Protein AF-0000000079813728 (afdb_homodimer)

Foldseek 3Di:
DPDPPCPPPPPPPPPPPPPPPPPPPPPPDPPPPPPPPVPDDPQQVVCLVPVAAKKWFQFKWKAFPPPRDIDRQQDHGKIWMWHDHNVFKIWIWIFGPPQDDDDDVVSVLLRLLGIWTFMAGWGTDRQKIWGQTCDISDPVSHRDIFMWGWDDDVFKIWIKGPFDADPRDDPRGTMMMITMIGGPD/DPDPPPPPPPVPPPPPPPPPPPPPPPPPPPPPPPPVPVPDDPQQVVCLVVVAAKKWFQFKWKAFPPPRDIDRQQDHGKIWMWHDHNVFKIWIWIFGPPQDDDDDVVSVLLRLLGIWTFMAGWGTDRQKIWGQTCDISDPVSHRDIFMWGWDDDVFKIWIKGPFDADPRDDPRGTMMMITMIGGPD

Solvent-accessible surface area (backbone atoms only — not comparable to full-atom values): 20653 Å² total; per-residue (Å²): 137,86,82,81,77,79,80,79,81,81,80,79,80,79,78,78,80,79,75,78,77,80,77,76,78,76,72,76,72,74,74,69,75,68,73,73,71,80,67,77,49,70,63,22,55,51,44,60,59,68,61,43,32,33,33,30,46,59,46,42,32,34,33,34,65,88,78,62,50,75,41,57,75,27,46,92,61,32,43,27,42,35,39,32,44,91,89,31,39,36,37,41,32,37,35,27,36,87,65,65,67,64,89,45,53,69,44,26,20,51,47,46,47,33,49,47,38,33,32,28,41,43,49,68,58,53,60,25,40,37,28,43,27,67,29,46,72,48,46,76,49,40,76,34,76,50,58,35,40,55,48,78,58,93,57,34,34,44,33,39,42,61,82,37,68,44,95,61,47,64,89,63,40,55,24,27,42,46,34,34,32,34,62,75,84,138,84,81,80,78,77,81,80,78,78,79,78,80,78,80,78,80,77,76,78,74,80,75,75,77,73,73,76,71,73,74,70,74,69,71,73,70,80,67,78,49,69,61,22,56,50,43,60,60,66,61,42,30,33,32,29,45,58,46,42,32,34,34,33,66,87,78,61,50,74,40,59,74,27,46,90,60,31,44,27,44,34,39,31,45,90,88,29,42,36,36,40,30,38,34,27,36,88,64,65,68,62,88,45,55,68,44,26,20,50,48,45,48,34,50,47,37,32,32,27,41,44,50,69,58,52,59,25,42,38,30,44,26,68,29,46,71,50,46,74,49,40,75,34,77,50,60,34,38,53,48,77,56,92,59,33,35,44,35,38,42,61,80,36,67,45,94,59,49,64,91,64,39,53,25,27,42,46,34,33,32,33,62,74,85

Structure (mmCIF, N/CA/C/O backbone):
data_AF-0000000079813728-model_v1
#
loop_
_entity.id
_entity.type
_entity.pdbx_description
1 polymer 'Uncharacterized protein'
#
loop_
_atom_site.group_PDB
_atom_site.id
_atom_site.type_symbol
_atom_site.label_atom_id
_atom_site.label_alt_id
_atom_site.label_comp_id
_atom_site.label_asym_id
_atom_site.label_entity_id
_atom_site.label_seq_id
_atom_site.pdbx_PDB_ins_code
_atom_site.Cartn_x
_atom_site.Cartn_y
_atom_site.Cartn_z
_atom_site.occupancy
_atom_site.B_iso_or_equiv
_atom_site.auth_seq_id
_atom_site.auth_comp_id
_atom_site.auth_asym_id
_atom_site.auth_atom_id
_atom_site.pdbx_PDB_model_num
ATOM 1 N N . MET A 1 1 ? 2.41 125.625 -16.422 1 27.94 1 MET A N 1
ATOM 2 C CA . MET A 1 1 ? 3.801 125.188 -16.594 1 27.94 1 MET A CA 1
ATOM 3 C C . MET A 1 1 ? 3.99 123.75 -16.25 1 27.94 1 MET A C 1
ATOM 5 O O . MET A 1 1 ? 4.285 123.375 -15.109 1 27.94 1 MET A O 1
ATOM 9 N N . ALA A 1 2 ? 2.975 122.812 -16.766 1 32.28 2 ALA A N 1
ATOM 10 C CA . ALA A 1 2 ? 2.551 121.438 -16.547 1 32.28 2 ALA A CA 1
ATOM 11 C C . ALA A 1 2 ? 3.641 120.438 -16.969 1 32.28 2 ALA A C 1
ATOM 13 O O . ALA A 1 2 ? 4.102 120.5 -18.109 1 32.28 2 ALA A O 1
ATOM 14 N N . LEU A 1 3 ? 4.562 120 -15.992 1 31.5 3 LEU A N 1
ATOM 15 C CA . LEU A 1 3 ? 5.797 119.25 -15.883 1 31.5 3 LEU A CA 1
ATOM 16 C C . LEU A 1 3 ? 5.621 117.812 -16.469 1 31.5 3 LEU A C 1
ATOM 18 O O . LEU A 1 3 ? 4.754 117.062 -16.016 1 31.5 3 LEU A O 1
ATOM 22 N N . GLU A 1 4 ? 5.992 117.562 -17.781 1 29.23 4 GLU A N 1
ATOM 23 C CA . GLU A 1 4 ? 6 116.438 -18.719 1 29.23 4 GLU A CA 1
ATOM 24 C C . GLU A 1 4 ? 6.902 115.312 -18.219 1 29.23 4 GLU A C 1
ATOM 26 O O . GLU A 1 4 ? 8.125 115.5 -18.188 1 29.23 4 GLU A O 1
ATOM 31 N N . LYS A 1 5 ? 6.547 114.75 -17.062 1 32.94 5 LYS A N 1
ATOM 32 C CA . LYS A 1 5 ? 7.363 113.688 -16.422 1 32.94 5 LYS A CA 1
ATOM 33 C C . LYS A 1 5 ? 7.629 112.562 -17.375 1 32.94 5 LYS A C 1
ATOM 35 O O . LYS A 1 5 ? 6.699 112 -18 1 32.94 5 LYS A O 1
ATOM 40 N N . HIS A 1 6 ? 8.82 112.5 -18.078 1 30.34 6 HIS A N 1
ATOM 41 C CA . HIS A 1 6 ? 9.414 111.562 -19.016 1 30.34 6 HIS A CA 1
ATOM 42 C C . HIS A 1 6 ? 9.547 110.188 -18.406 1 30.34 6 HIS A C 1
ATOM 44 O O . HIS A 1 6 ? 10.203 110 -17.375 1 30.34 6 HIS A O 1
ATOM 50 N N . ILE A 1 7 ? 8.539 109.312 -18.375 1 31.44 7 ILE A N 1
ATOM 51 C CA . ILE A 1 7 ? 8.445 107.938 -17.812 1 31.44 7 ILE A CA 1
ATOM 52 C C . ILE A 1 7 ? 9.344 107 -18.609 1 31.44 7 ILE A C 1
ATOM 54 O O . ILE A 1 7 ? 9.07 106.688 -19.766 1 31.44 7 ILE A O 1
ATOM 58 N N . SER A 1 8 ? 10.734 107.25 -18.766 1 26.55 8 SER A N 1
ATOM 59 C CA . SER A 1 8 ? 11.508 106.438 -19.641 1 26.55 8 SER A CA 1
ATOM 60 C C . SER A 1 8 ? 11.539 105 -19.125 1 26.55 8 SER A C 1
ATOM 62 O O . SER A 1 8 ? 11.805 104.75 -17.938 1 26.55 8 SER A O 1
ATOM 64 N N . LEU A 1 9 ? 10.844 104 -19.75 1 28.59 9 LEU A N 1
ATOM 65 C CA . LEU A 1 9 ? 10.57 102.562 -19.641 1 28.59 9 LEU A CA 1
ATOM 66 C C . LEU A 1 9 ? 11.844 101.75 -19.875 1 28.59 9 LEU A C 1
ATOM 68 O O . LEU A 1 9 ? 12.383 101.75 -20.984 1 28.59 9 LEU A O 1
ATOM 72 N N . TYR A 1 10 ? 12.93 101.875 -18.969 1 27.44 10 TYR A N 1
ATOM 73 C CA . TYR A 1 10 ? 14.141 101.062 -19.203 1 27.44 10 TYR A CA 1
ATOM 74 C C . TYR A 1 10 ? 13.828 99.562 -19.156 1 27.44 10 TYR A C 1
ATOM 76 O O . TYR A 1 10 ? 13.258 99.062 -18.188 1 27.44 10 TYR A O 1
ATOM 84 N N . VAL A 1 11 ? 13.633 98.875 -20.344 1 28.94 11 VAL A N 1
ATOM 85 C CA . VAL A 1 11 ? 13.398 97.438 -20.672 1 28.94 11 VAL A CA 1
ATOM 86 C C . VAL A 1 11 ? 14.625 96.625 -20.297 1 28.94 11 VAL A C 1
ATOM 88 O O . VAL A 1 11 ? 15.695 96.812 -20.891 1 28.94 11 VAL A O 1
ATOM 91 N N . LYS A 1 12 ? 14.953 96.375 -18.984 1 28.25 12 LYS A N 1
ATOM 92 C CA . LYS A 1 12 ? 16.078 95.562 -18.609 1 28.25 12 LYS A CA 1
ATOM 93 C C . LYS A 1 12 ? 15.953 94.125 -19.203 1 28.25 12 LYS A C 1
ATOM 95 O O . LYS A 1 12 ? 14.914 93.5 -19.078 1 28.25 12 LYS A O 1
ATOM 100 N N . SER A 1 13 ? 16.625 93.812 -20.359 1 30.41 13 SER A N 1
ATOM 101 C CA . SER A 1 13 ? 16.781 92.5 -21.094 1 30.41 13 SER A CA 1
ATOM 102 C C . SER A 1 13 ? 17.438 91.438 -20.219 1 30.41 13 SER A C 1
ATOM 104 O O . SER A 1 13 ? 18.594 91.625 -19.812 1 30.41 13 SER A O 1
ATOM 106 N N . VAL A 1 14 ? 16.797 90.875 -19.156 1 29.67 14 VAL A N 1
ATOM 107 C CA . VAL A 1 14 ? 17.406 89.875 -18.328 1 29.67 14 VAL A CA 1
ATOM 108 C C . VAL A 1 14 ? 17.75 88.625 -19.203 1 29.67 14 VAL A C 1
ATOM 110 O O . VAL A 1 14 ? 16.875 88.125 -19.891 1 29.67 14 VAL A O 1
ATOM 113 N N . ILE A 1 15 ? 18.953 88.5 -19.844 1 30.81 15 ILE A N 1
ATOM 114 C CA . ILE A 1 15 ? 19.469 87.375 -20.594 1 30.81 15 ILE A CA 1
ATOM 115 C C . ILE A 1 15 ? 19.578 86.188 -19.688 1 30.81 15 ILE A C 1
ATOM 117 O O . ILE A 1 15 ? 20.328 86.188 -18.703 1 30.81 15 ILE A O 1
ATOM 121 N N . ALA A 1 16 ? 18.5 85.438 -19.359 1 29.28 16 ALA A N 1
ATOM 122 C CA . ALA A 1 16 ? 18.547 84.188 -18.578 1 29.28 16 ALA A CA 1
ATOM 123 C C . ALA A 1 16 ? 19.438 83.125 -19.25 1 29.28 16 ALA A C 1
ATOM 125 O O . ALA A 1 16 ? 19.219 82.812 -20.422 1 29.28 16 ALA A O 1
ATOM 126 N N . VAL A 1 17 ? 20.797 83.062 -18.906 1 31.59 17 VAL A N 1
ATOM 127 C CA . VAL A 1 17 ? 21.75 82.062 -19.344 1 31.59 17 VAL A CA 1
ATOM 128 C C . VAL A 1 17 ? 21.234 80.625 -18.969 1 31.59 17 VAL A C 1
ATOM 130 O O . VAL A 1 17 ? 20.938 80.375 -17.812 1 31.59 17 VAL A O 1
ATOM 133 N N . CYS A 1 18 ? 20.594 79.875 -19.906 1 28.62 18 CYS A N 1
ATOM 134 C CA . CYS A 1 18 ? 20.125 78.5 -19.812 1 28.62 18 CYS A CA 1
ATOM 135 C C . CYS A 1 18 ? 21.281 77.562 -19.531 1 28.62 18 CYS A C 1
ATOM 137 O O . CYS A 1 18 ? 22.203 77.438 -20.328 1 28.62 18 CYS A O 1
ATOM 139 N N . ALA A 1 19 ? 21.781 77.5 -18.266 1 33.34 19 ALA A N 1
ATOM 140 C CA . ALA A 1 19 ? 22.797 76.5 -17.953 1 33.34 19 ALA A CA 1
ATOM 141 C C . ALA A 1 19 ? 22.297 75.062 -18.297 1 33.34 19 ALA A C 1
ATOM 143 O O . ALA A 1 19 ? 21.219 74.688 -17.844 1 33.34 19 ALA A O 1
ATOM 144 N N . VAL A 1 20 ? 22.656 74.5 -19.453 1 34.94 20 VAL A N 1
ATOM 145 C CA . VAL A 1 20 ? 22.406 73.125 -19.922 1 34.94 20 VAL A CA 1
ATOM 146 C C . VAL A 1 20 ? 23.047 72.125 -18.969 1 34.94 20 VAL A C 1
ATOM 148 O O . VAL A 1 20 ? 24.266 72.125 -18.766 1 34.94 20 VAL A O 1
ATOM 151 N N . SER A 1 21 ? 22.484 71.875 -17.766 1 33.78 21 SER A N 1
ATOM 152 C CA . SER A 1 21 ? 23.062 70.812 -16.953 1 33.78 21 SER A CA 1
ATOM 153 C C . SER A 1 21 ? 23.031 69.438 -17.703 1 33.78 21 SER A C 1
ATOM 155 O O . SER A 1 21 ? 22.016 69.062 -18.297 1 33.78 21 SER A O 1
ATOM 157 N N . VAL A 1 22 ? 24.172 68.938 -18.266 1 39.94 22 VAL A N 1
ATOM 158 C CA . VAL A 1 22 ? 24.375 67.625 -18.844 1 39.94 22 VAL A CA 1
ATOM 159 C C . VAL A 1 22 ? 24.047 66.562 -17.812 1 39.94 22 VAL A C 1
ATOM 161 O O . VAL A 1 22 ? 24.688 66.438 -16.766 1 39.94 22 VAL A O 1
ATOM 164 N N . LEU A 1 23 ? 22.781 66.062 -17.688 1 36.03 23 LEU A N 1
ATOM 165 C CA . LEU A 1 23 ? 22.438 64.938 -16.859 1 36.03 23 LEU A CA 1
ATOM 166 C C . LEU A 1 23 ? 23.188 63.688 -17.344 1 36.03 23 LEU A C 1
ATOM 168 O O . LEU A 1 23 ? 23.031 63.25 -18.484 1 36.03 23 LEU A O 1
ATOM 172 N N . THR A 1 24 ? 24.406 63.406 -16.859 1 38.97 24 THR A N 1
ATOM 173 C CA . THR A 1 24 ? 25.031 62.125 -17.094 1 38.97 24 THR A CA 1
ATOM 174 C C . THR A 1 24 ? 24.078 61 -16.719 1 38.97 24 THR A C 1
ATOM 176 O O . THR A 1 24 ? 23.5 61 -15.625 1 38.97 24 THR A O 1
ATOM 179 N N . ALA A 1 25 ? 23.422 60.312 -17.672 1 37.28 25 ALA A N 1
ATOM 180 C CA . ALA A 1 25 ? 22.625 59.094 -17.516 1 37.28 25 ALA A CA 1
ATOM 181 C C . ALA A 1 25 ? 23.406 58.031 -16.734 1 37.28 25 ALA A C 1
ATOM 183 O O . ALA A 1 25 ? 24.453 57.562 -17.172 1 37.28 25 ALA A O 1
ATOM 184 N N . ALA A 1 26 ? 23.375 58.062 -15.391 1 42.38 26 ALA A N 1
ATOM 185 C CA . ALA A 1 26 ? 23.891 56.875 -14.672 1 42.38 26 ALA A CA 1
ATOM 186 C C . ALA A 1 26 ? 23.344 55.594 -15.273 1 42.38 26 ALA A C 1
ATOM 188 O O . ALA A 1 26 ? 22.141 55.469 -15.523 1 42.38 26 ALA A O 1
ATOM 189 N N . VAL A 1 27 ? 24.125 54.781 -16.047 1 47.84 27 VAL A N 1
ATOM 190 C CA . VAL A 1 27 ? 23.828 53.406 -16.438 1 47.84 27 VAL A CA 1
ATOM 191 C C . VAL A 1 27 ? 23.297 52.625 -15.227 1 47.84 27 VAL A C 1
ATOM 193 O O . VAL A 1 27 ? 23.906 52.656 -14.156 1 47.84 27 VAL A O 1
ATOM 196 N N . PRO A 1 28 ? 21.938 52.375 -15.188 1 44.66 28 PRO A N 1
ATOM 197 C CA . PRO A 1 28 ? 21.516 51.5 -14.086 1 44.66 28 PRO A CA 1
ATOM 198 C C . PRO A 1 28 ? 22.438 50.312 -13.906 1 44.66 28 PRO A C 1
ATOM 200 O O . PRO A 1 28 ? 22.844 49.688 -14.891 1 44.66 28 PRO A O 1
ATOM 203 N N . ALA A 1 29 ? 23.297 50.312 -12.852 1 46.22 29 ALA A N 1
ATOM 204 C CA . ALA A 1 29 ? 23.938 49.062 -12.438 1 46.22 29 ALA A CA 1
ATOM 205 C C . ALA A 1 29 ? 23.016 47.875 -12.656 1 46.22 29 ALA A C 1
ATOM 207 O O . ALA A 1 29 ? 21.828 47.906 -12.32 1 46.22 29 ALA A O 1
ATOM 208 N N . CYS A 1 30 ? 23.312 47.031 -13.656 1 39.34 30 CYS A N 1
ATOM 209 C CA . CYS A 1 30 ? 22.672 45.719 -13.773 1 39.34 30 CYS A CA 1
ATOM 210 C C . CYS A 1 30 ? 22.453 45.094 -12.406 1 39.34 30 CYS A C 1
ATOM 212 O O . CYS A 1 30 ? 23.406 44.875 -11.656 1 39.34 30 CYS A O 1
ATOM 214 N N . ALA A 1 31 ? 21.281 45.406 -11.727 1 42.44 31 ALA A N 1
ATOM 215 C CA . ALA A 1 31 ? 20.938 44.5 -10.625 1 42.44 31 ALA A CA 1
ATOM 216 C C . ALA A 1 31 ? 21.453 43.094 -10.867 1 42.44 31 ALA A C 1
ATOM 218 O O . ALA A 1 31 ? 21.156 42.469 -11.891 1 42.44 31 ALA A O 1
ATOM 219 N N . GLN A 1 32 ? 22.656 42.812 -10.484 1 40.47 32 GLN A N 1
ATOM 220 C CA . GLN A 1 32 ? 23 41.406 -10.375 1 40.47 32 GLN A CA 1
ATOM 221 C C . GLN A 1 32 ? 21.828 40.594 -9.867 1 40.47 32 GLN A C 1
ATOM 223 O O . GLN A 1 32 ? 21.25 40.906 -8.82 1 40.47 32 GLN A O 1
ATOM 228 N N . ASP A 1 33 ? 21.031 39.969 -10.656 1 40.88 33 ASP A N 1
ATOM 229 C CA . ASP A 1 33 ? 20.156 38.906 -10.203 1 40.88 33 ASP A CA 1
ATOM 230 C C . ASP A 1 33 ? 20.828 38.062 -9.109 1 40.88 33 ASP A C 1
ATOM 232 O O . ASP A 1 33 ? 21.812 37.375 -9.367 1 40.88 33 ASP A O 1
ATOM 236 N N . THR A 1 34 ? 21.047 38.656 -7.934 1 37.34 34 THR A N 1
ATOM 237 C CA . THR A 1 34 ? 21.375 37.688 -6.898 1 37.34 34 THR A CA 1
ATOM 238 C C . THR A 1 34 ? 20.562 36.406 -7.09 1 37.34 34 THR A C 1
ATOM 240 O O . THR A 1 34 ? 19.344 36.438 -6.992 1 37.34 34 THR A O 1
ATOM 243 N N . LYS A 1 35 ? 21 35.594 -7.902 1 41.88 35 LYS A N 1
ATOM 244 C CA . LYS A 1 35 ? 20.516 34.219 -7.762 1 41.88 35 LYS A CA 1
ATOM 245 C C . LYS A 1 35 ? 20.219 33.906 -6.301 1 41.88 35 LYS A C 1
ATOM 247 O O . LYS A 1 35 ? 21.141 33.781 -5.492 1 41.88 35 LYS A O 1
ATOM 252 N N . GLU A 1 36 ? 19.25 34.531 -5.602 1 40.94 36 GLU A N 1
ATOM 253 C CA . GLU A 1 36 ? 18.766 33.938 -4.348 1 40.94 36 GLU A CA 1
ATOM 254 C C . GLU A 1 36 ? 18.906 32.406 -4.359 1 40.94 36 GLU A C 1
ATOM 256 O O . GLU A 1 36 ? 18.188 31.734 -5.109 1 40.94 36 GLU A O 1
ATOM 261 N N . THR A 1 37 ? 19.953 31.797 -4.348 1 47.91 37 THR A N 1
ATOM 262 C CA . THR A 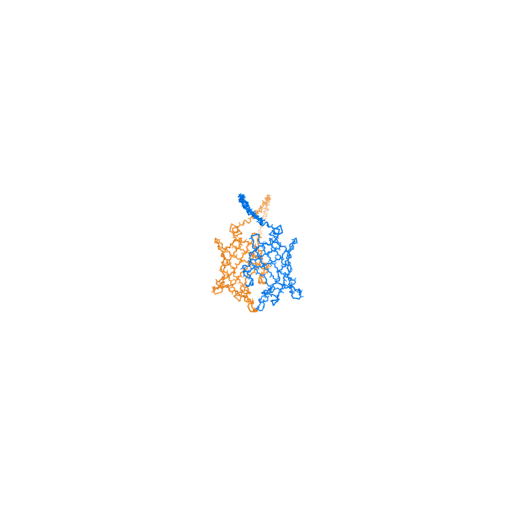1 37 ? 20.109 30.391 -4.031 1 47.91 37 THR A CA 1
ATOM 263 C C . THR A 1 37 ? 19.172 29.969 -2.9 1 47.91 37 THR A C 1
ATOM 265 O O . THR A 1 37 ? 19.328 30.422 -1.763 1 47.91 37 THR A O 1
ATOM 268 N N . THR A 1 38 ? 17.875 29.969 -3.049 1 54.81 38 THR A N 1
ATOM 269 C CA . THR A 1 38 ? 16.922 29.516 -2.041 1 54.81 38 THR A CA 1
ATOM 270 C C . THR A 1 38 ? 17.484 28.344 -1.249 1 54.81 38 THR A C 1
ATOM 272 O O . THR A 1 38 ? 17.594 27.219 -1.769 1 54.81 38 THR A O 1
ATOM 275 N N . SER A 1 39 ? 18.453 28.516 -0.52 1 65.06 39 SER A N 1
ATOM 276 C CA . SER A 1 39 ? 19.109 27.594 0.411 1 65.06 39 SER A CA 1
ATOM 277 C C . SER A 1 39 ? 18.078 26.781 1.186 1 65.06 39 SER A C 1
ATOM 279 O O . SER A 1 39 ? 17.094 27.328 1.69 1 65.06 39 SER A O 1
ATOM 281 N N . ILE A 1 40 ? 17.969 25.469 0.888 1 75.31 40 ILE A N 1
ATOM 282 C CA . ILE A 1 40 ? 17.172 24.562 1.697 1 75.31 40 ILE A CA 1
ATOM 283 C C . ILE A 1 40 ? 17.484 24.766 3.176 1 75.31 40 ILE A C 1
ATOM 285 O O . ILE A 1 40 ? 18.656 24.875 3.561 1 75.31 40 ILE A O 1
ATOM 289 N N . SER A 1 41 ? 16.5 25.156 3.994 1 84.56 41 SER A N 1
ATOM 290 C CA . SER A 1 41 ? 16.656 25.328 5.434 1 84.56 41 SER A CA 1
ATOM 291 C C . SER A 1 41 ? 17.266 24.078 6.074 1 84.56 41 SER A C 1
ATOM 293 O O . SER A 1 41 ? 17.141 22.984 5.551 1 84.56 41 SER A O 1
ATOM 295 N N . ALA A 1 42 ? 18.062 24.25 7.098 1 87.38 42 ALA A N 1
ATOM 296 C CA . ALA A 1 42 ? 18.625 23.141 7.863 1 87.38 42 ALA A CA 1
ATOM 297 C C . ALA A 1 42 ? 17.547 22.172 8.305 1 87.38 42 ALA A C 1
ATOM 299 O O . ALA A 1 42 ? 17.766 20.953 8.312 1 87.38 42 ALA A O 1
ATOM 300 N N . GLU A 1 43 ? 16.391 22.719 8.641 1 87.75 43 GLU A N 1
ATOM 301 C CA . GLU A 1 43 ? 15.258 21.891 9.047 1 87.75 43 GLU A CA 1
ATOM 302 C C . GLU A 1 43 ? 14.82 20.969 7.918 1 87.75 43 GLU A C 1
ATOM 304 O O . GLU A 1 43 ? 14.602 19.766 8.141 1 87.75 43 GLU A O 1
ATOM 309 N N . THR A 1 44 ? 14.742 21.531 6.809 1 89.62 44 THR A N 1
ATOM 310 C CA . THR A 1 44 ? 14.328 20.75 5.641 1 89.62 44 THR A CA 1
ATOM 311 C C . THR A 1 44 ? 15.352 19.672 5.309 1 89.62 44 THR A C 1
ATOM 313 O O . THR A 1 44 ? 14.992 18.531 5.043 1 89.62 44 THR A O 1
ATOM 316 N N . ALA A 1 45 ? 16.578 20.062 5.305 1 90.75 45 ALA A N 1
ATOM 317 C CA . ALA A 1 45 ? 17.656 19.109 5.004 1 90.75 45 ALA A CA 1
ATOM 318 C C . ALA A 1 45 ? 17.672 17.969 6.008 1 90.75 45 ALA A C 1
ATOM 320 O O . ALA A 1 45 ? 17.859 16.797 5.629 1 90.75 45 ALA A O 1
ATOM 321 N N . ASN A 1 46 ? 17.484 18.281 7.242 1 92.62 46 ASN A N 1
ATOM 322 C CA . ASN A 1 46 ? 17.469 17.266 8.281 1 92.62 46 ASN A CA 1
ATOM 323 C C . ASN A 1 46 ? 16.297 16.297 8.109 1 92.62 46 ASN A C 1
ATOM 325 O O . ASN A 1 46 ? 16.453 15.086 8.242 1 92.62 46 ASN A O 1
ATOM 329 N N . LEU A 1 47 ? 15.109 16.828 7.801 1 96.12 47 LEU A N 1
ATOM 330 C CA . LEU A 1 47 ? 13.945 15.977 7.625 1 96.12 47 LEU A CA 1
ATOM 331 C C . LEU A 1 47 ? 14.102 15.086 6.398 1 96.12 47 LEU A C 1
ATOM 333 O O . LEU A 1 47 ? 13.727 13.906 6.426 1 96.12 47 LEU A O 1
ATOM 337 N N . LYS A 1 48 ? 14.648 15.625 5.336 1 95.81 48 LYS A N 1
ATOM 338 C CA . LYS A 1 48 ? 14.859 14.844 4.121 1 95.81 48 LYS A CA 1
ATOM 339 C C . LYS A 1 48 ? 15.711 13.609 4.406 1 95.81 48 LYS A C 1
ATOM 341 O O . LYS A 1 48 ? 15.461 12.539 3.844 1 95.81 48 LYS A O 1
ATOM 346 N N . LYS A 1 49 ? 16.641 13.789 5.238 1 96 49 LYS A N 1
ATOM 347 C CA . LYS A 1 49 ? 17.516 12.688 5.602 1 96 49 LYS A CA 1
ATOM 348 C C . LYS A 1 49 ? 16.844 11.75 6.598 1 96 49 LYS A C 1
ATOM 350 O O . LYS A 1 49 ? 16.875 10.523 6.426 1 96 49 LYS A O 1
ATOM 355 N N . ASN A 1 50 ? 16.219 12.273 7.605 1 97.31 50 ASN A N 1
ATOM 356 C CA . ASN A 1 50 ? 15.781 11.5 8.766 1 97.31 50 ASN A CA 1
ATOM 357 C C . ASN A 1 50 ? 14.477 10.773 8.477 1 97.31 50 ASN A C 1
ATOM 359 O O . ASN A 1 50 ? 14.133 9.812 9.172 1 97.31 50 ASN A O 1
ATOM 363 N N . ILE A 1 51 ? 13.703 11.227 7.477 1 98.31 51 ILE A N 1
ATOM 364 C CA . ILE A 1 51 ? 12.406 10.617 7.203 1 98.31 51 ILE A CA 1
ATOM 365 C C . ILE A 1 51 ? 12.609 9.289 6.465 1 98.31 51 ILE A C 1
ATOM 367 O O . ILE A 1 51 ? 11.727 8.422 6.488 1 98.31 51 ILE A O 1
ATOM 371 N N . VAL A 1 52 ? 13.789 9.109 5.789 1 98.38 52 VAL A N 1
ATOM 372 C CA . VAL A 1 52 ? 14.07 7.934 4.969 1 98.38 52 VAL A CA 1
ATOM 373 C C . VAL A 1 52 ? 14.141 6.691 5.852 1 98.38 52 VAL A C 1
ATOM 375 O O . VAL A 1 52 ? 14.75 6.715 6.922 1 98.38 52 VAL A O 1
ATOM 378 N N . GLY A 1 53 ? 13.492 5.633 5.453 1 98.19 53 GLY A N 1
ATOM 379 C CA . GLY A 1 53 ? 13.469 4.383 6.199 1 98.19 53 GLY A CA 1
ATOM 380 C C . GLY A 1 53 ? 12.094 3.742 6.254 1 98.19 53 GLY A C 1
ATOM 381 O O . GLY A 1 53 ? 11.242 4.02 5.41 1 98.19 53 GLY A O 1
ATOM 382 N N . VAL A 1 54 ? 11.969 2.783 7.086 1 98.81 54 VAL A N 1
ATOM 383 C CA . VAL A 1 54 ? 10.719 2.062 7.285 1 98.81 54 VAL A CA 1
ATOM 384 C C . VAL A 1 54 ? 10.156 2.375 8.672 1 98.81 54 VAL A C 1
ATOM 386 O O . VAL A 1 54 ? 10.898 2.363 9.664 1 98.81 54 VAL A O 1
ATOM 389 N N . TRP A 1 55 ? 8.945 2.713 8.727 1 98.88 55 TRP A N 1
ATOM 390 C CA . TRP A 1 55 ? 8.258 3.1 9.961 1 98.88 55 TRP A CA 1
ATOM 391 C C . TRP A 1 55 ? 7.082 2.168 10.242 1 98.88 55 TRP A C 1
ATOM 393 O O . TRP A 1 55 ? 6.453 1.65 9.312 1 98.88 55 TRP A O 1
ATOM 403 N N . GLY A 1 56 ? 6.832 1.94 11.531 1 98.81 56 GLY A N 1
ATOM 404 C CA . GLY A 1 56 ? 5.68 1.175 11.977 1 98.81 56 GLY A CA 1
ATOM 405 C C . GLY A 1 56 ? 4.641 2.023 12.688 1 98.81 56 GLY A C 1
ATOM 406 O O . GLY A 1 56 ? 4.984 2.928 13.445 1 98.81 56 GLY A O 1
ATOM 407 N N . LEU A 1 57 ? 3.416 1.729 12.438 1 98.81 57 LEU A N 1
ATOM 408 C CA . LEU A 1 57 ? 2.322 2.477 13.047 1 98.81 57 LEU A CA 1
ATOM 409 C C . LEU A 1 57 ? 2.197 2.146 14.531 1 98.81 57 LEU A C 1
ATOM 411 O O . LEU A 1 57 ? 2.18 0.974 14.906 1 98.81 57 LEU A O 1
ATOM 415 N N . VAL A 1 58 ? 2.104 3.154 15.32 1 98.06 58 VAL A N 1
ATOM 416 C CA . VAL A 1 58 ? 1.899 2.98 16.75 1 98.06 58 VAL A CA 1
ATOM 417 C C . VAL A 1 58 ? 0.457 3.328 17.125 1 98.06 58 VAL A C 1
ATOM 419 O O . VAL A 1 58 ? -0.207 2.578 17.844 1 98.06 58 VAL A O 1
ATOM 422 N N . SER A 1 59 ? -0.012 4.469 16.609 1 97.31 59 SER A N 1
ATOM 423 C CA . SER A 1 59 ? -1.378 4.906 16.891 1 97.31 59 SER A CA 1
ATOM 424 C C . SER A 1 59 ? -1.888 5.836 15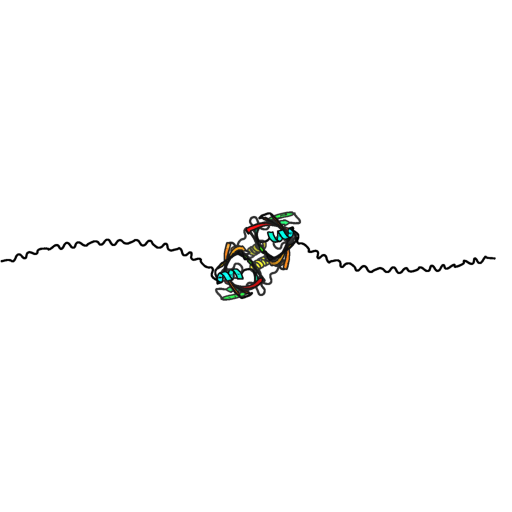.789 1 97.31 59 SER A C 1
ATOM 426 O O . SER A 1 59 ? -1.097 6.449 15.07 1 97.31 59 SER A O 1
ATOM 428 N N . TYR A 1 60 ? -3.139 5.883 15.688 1 97 60 TYR A N 1
ATOM 429 C CA . TYR A 1 60 ? -3.877 6.727 14.758 1 97 60 TYR A CA 1
ATOM 430 C C . TYR A 1 60 ? -5.121 7.312 15.414 1 97 60 TYR A C 1
ATOM 432 O O . TYR A 1 60 ? -6.121 6.613 15.586 1 97 60 TYR A O 1
ATOM 440 N N . LYS A 1 61 ? -5.047 8.547 15.672 1 94.81 61 LYS A N 1
ATOM 441 C CA . LYS A 1 61 ? -6.184 9.242 16.266 1 94.81 61 LYS A CA 1
ATOM 442 C C . LYS A 1 61 ? -6.738 10.305 15.328 1 94.81 61 LYS A C 1
ATOM 444 O O . LYS A 1 61 ? -6.012 10.828 14.484 1 94.81 61 LYS A O 1
ATOM 449 N N . VAL A 1 62 ? -7.957 10.523 15.469 1 93.62 62 VAL A N 1
ATOM 450 C CA . VAL A 1 62 ? -8.625 11.555 14.68 1 93.62 62 VAL A CA 1
ATOM 451 C C . VAL A 1 62 ? -9.328 12.539 15.609 1 93.62 62 VAL A C 1
ATOM 453 O O . VAL A 1 62 ? -9.969 12.133 16.578 1 93.62 62 VAL A O 1
ATOM 456 N N . GLU A 1 63 ? -9.148 13.805 15.32 1 93.88 63 GLU A N 1
ATOM 457 C CA . GLU A 1 63 ? -9.812 14.875 16.047 1 93.88 63 GLU A CA 1
ATOM 458 C C . GLU A 1 63 ? -10.906 15.539 15.211 1 93.88 63 GLU A C 1
ATOM 460 O O . GLU A 1 63 ? -10.656 15.93 14.07 1 93.88 63 GLU A O 1
ATOM 465 N N . ASP A 1 64 ? -12.039 15.594 15.836 1 91.81 64 ASP A N 1
ATOM 466 C CA . ASP A 1 64 ? -13.141 16.297 15.18 1 91.81 64 ASP A CA 1
ATOM 467 C C . ASP A 1 64 ? -13 17.812 15.359 1 91.81 64 ASP A C 1
ATOM 469 O O . ASP A 1 64 ? -12.828 18.297 16.469 1 91.81 64 ASP A O 1
ATOM 473 N N . LYS A 1 65 ? -13.164 18.5 14.258 1 92.12 65 LYS A N 1
ATOM 474 C CA . LYS A 1 65 ? -12.922 19.938 14.328 1 92.12 65 LYS A CA 1
ATOM 475 C C . LYS A 1 65 ? -14 20.641 15.148 1 92.12 65 LYS A C 1
ATOM 477 O O . LYS A 1 65 ? -13.703 21.531 15.93 1 92.12 65 LYS A O 1
ATOM 482 N N . GLU A 1 66 ? -15.156 20.25 14.93 1 91.31 66 GLU A N 1
ATOM 483 C CA . GLU A 1 66 ? -16.281 20.938 15.562 1 91.31 66 GLU A CA 1
ATOM 484 C C . GLU A 1 66 ? -16.344 20.609 17.047 1 91.31 66 GLU A C 1
ATOM 486 O O . GLU A 1 66 ? -16.5 21.516 17.875 1 91.31 66 GLU A O 1
ATOM 491 N N . THR A 1 67 ? -16.188 19.406 17.453 1 91.31 67 THR A N 1
ATOM 492 C CA . THR A 1 67 ? -16.438 19 18.828 1 91.31 67 THR A CA 1
ATOM 493 C C . THR A 1 67 ? -15.133 18.906 19.609 1 91.31 67 THR A C 1
ATOM 495 O O . THR A 1 67 ? -15.141 18.906 20.844 1 91.31 67 THR A O 1
ATOM 498 N N . GLY A 1 68 ? -14.078 18.719 18.906 1 91.31 68 GLY A N 1
ATOM 499 C CA . GLY A 1 68 ? -12.805 18.5 19.562 1 91.31 68 GLY A CA 1
ATOM 500 C C . GLY A 1 68 ? -12.633 17.078 20.062 1 91.31 68 GLY A C 1
ATOM 501 O O . GLY A 1 68 ? -11.602 16.734 20.656 1 91.31 68 GLY A O 1
ATOM 502 N N . LYS A 1 69 ? -13.602 16.297 19.781 1 91.75 69 LYS A N 1
ATOM 503 C CA . LYS A 1 69 ? -13.539 14.914 20.234 1 91.75 69 LYS A CA 1
ATOM 504 C C . LYS A 1 69 ? -12.461 14.133 19.484 1 91.75 69 LYS A C 1
ATOM 506 O O . LYS A 1 69 ? -12.312 14.289 18.266 1 91.75 69 LYS A O 1
ATOM 511 N N . MET A 1 70 ? -11.742 13.312 20.344 1 91.94 70 MET A N 1
ATOM 512 C CA . MET A 1 70 ? -10.711 12.438 19.797 1 91.94 70 MET A CA 1
ATOM 513 C C . MET A 1 70 ? -11.188 10.984 19.781 1 91.94 70 MET A C 1
ATOM 515 O O . MET A 1 70 ? -11.758 10.5 20.75 1 91.94 70 MET A O 1
ATOM 519 N N . ILE A 1 71 ? -10.953 10.406 18.594 1 89.12 71 ILE A N 1
ATOM 520 C CA . ILE A 1 71 ? -11.289 8.992 18.531 1 89.12 71 ILE A CA 1
ATOM 521 C C . ILE A 1 71 ? -10.094 8.195 18.016 1 89.12 71 ILE A C 1
ATOM 523 O O . ILE A 1 71 ? -9.281 8.711 17.234 1 89.12 71 ILE A O 1
ATOM 527 N N . ASP A 1 72 ? -10 6.93 18.516 1 92.25 72 ASP A N 1
ATOM 528 C CA . ASP A 1 72 ? -9.016 5.988 17.984 1 92.25 72 ASP A CA 1
ATOM 529 C C . ASP A 1 72 ? -9.516 5.359 16.688 1 92.25 72 ASP A C 1
ATOM 531 O O . ASP A 1 72 ? -10.047 4.246 16.688 1 92.25 72 ASP A O 1
ATOM 535 N N . ALA A 1 73 ? -9.297 6.035 15.641 1 87.81 73 ALA A N 1
ATOM 536 C CA . ALA A 1 73 ? -9.953 5.719 14.367 1 87.81 73 ALA A CA 1
ATOM 537 C C . ALA A 1 73 ? -9.562 4.324 13.891 1 87.81 73 ALA A C 1
ATOM 539 O O . ALA A 1 73 ? -10.328 3.676 13.164 1 87.81 73 ALA A O 1
ATOM 540 N N . MET A 1 74 ? -8.359 3.824 14.281 1 93.38 74 MET A N 1
ATOM 541 C CA . MET A 1 74 ? -7.914 2.516 13.812 1 93.38 74 MET A CA 1
ATOM 542 C C . MET A 1 74 ? -7.891 1.507 14.953 1 93.38 74 MET A C 1
ATOM 544 O O . MET A 1 74 ? -7.355 0.405 14.805 1 93.38 74 MET A O 1
ATOM 548 N N . GLY A 1 75 ? -8.406 1.894 16.094 1 94.19 75 GLY A N 1
ATOM 549 C CA . GLY A 1 75 ? -8.516 0.997 17.234 1 94.19 75 GLY A CA 1
ATOM 550 C C . GLY A 1 75 ? -7.266 0.976 18.094 1 94.19 75 GLY A C 1
ATOM 551 O O . GLY A 1 75 ? -6.34 1.757 17.875 1 94.19 75 GLY A O 1
ATOM 552 N N . SER A 1 76 ? -7.156 0.042 19.047 1 94.31 76 SER A N 1
ATOM 553 C CA . SER A 1 76 ? -6.164 0.061 20.109 1 94.31 76 SER A CA 1
ATOM 554 C C . SER A 1 76 ? -4.859 -0.59 19.672 1 94.31 76 SER A C 1
ATOM 556 O O . SER A 1 76 ? -3.812 -0.375 20.281 1 94.31 76 SER A O 1
ATOM 558 N N . SER A 1 77 ? -4.938 -1.415 18.688 1 96.19 77 SER A N 1
ATOM 559 C CA . SER A 1 77 ? -3.736 -2.121 18.25 1 96.19 77 SER A CA 1
ATOM 560 C C . SER A 1 77 ? -3.611 -2.123 16.734 1 96.19 77 SER A C 1
ATOM 562 O O . SER A 1 77 ? -3.553 -3.186 16.109 1 96.19 77 SER A O 1
ATOM 564 N N . PRO A 1 78 ? -3.551 -0.912 16.188 1 97.56 78 PRO A N 1
ATOM 565 C CA . PRO A 1 78 ? -3.404 -0.848 14.727 1 97.56 78 PRO A CA 1
ATOM 566 C C . PRO A 1 78 ? -2.045 -1.351 14.25 1 97.56 78 PRO A C 1
ATOM 568 O O . PRO A 1 78 ? -1.136 -1.55 15.062 1 97.56 78 PRO A O 1
ATOM 571 N N . ARG A 1 79 ? -1.957 -1.686 13.023 1 97.88 79 ARG A N 1
ATOM 572 C CA . ARG A 1 79 ? -0.725 -2.125 12.375 1 97.88 79 ARG A CA 1
ATOM 573 C C . ARG A 1 79 ? -0.476 -1.35 11.086 1 97.88 79 ARG A C 1
ATOM 575 O O . ARG A 1 79 ? -1.415 -1.042 10.352 1 97.88 79 ARG A O 1
ATOM 582 N N . GLY A 1 80 ? 0.794 -1.057 10.836 1 98.62 80 GLY A N 1
ATOM 583 C CA . GLY A 1 80 ? 1.083 -0.371 9.586 1 98.62 80 GLY A CA 1
ATOM 584 C C . GLY A 1 80 ? 2.566 -0.282 9.281 1 98.62 80 GLY A C 1
ATOM 585 O O . GLY A 1 80 ? 3.396 -0.339 10.195 1 98.62 80 GLY A O 1
ATOM 586 N N . ARG A 1 81 ? 2.848 -0.2 8.062 1 98.94 81 ARG A N 1
ATOM 587 C CA . ARG A 1 81 ? 4.195 0.057 7.566 1 98.94 81 ARG A CA 1
ATOM 588 C C . ARG A 1 81 ? 4.199 1.213 6.57 1 98.94 81 ARG A C 1
ATOM 590 O O . ARG A 1 81 ? 3.275 1.347 5.762 1 98.94 81 ARG A O 1
ATOM 597 N N . VAL A 1 82 ? 5.223 1.994 6.688 1 98.94 82 VAL A N 1
ATOM 598 C CA . VAL A 1 82 ? 5.5 3.082 5.754 1 98.94 82 VAL A CA 1
ATOM 599 C C . VAL A 1 82 ? 6.949 3 5.277 1 98.94 82 VAL A C 1
ATOM 601 O O . VAL A 1 82 ? 7.863 2.809 6.086 1 98.94 82 VAL A O 1
ATOM 604 N N . ILE A 1 83 ? 7.184 3.127 4.012 1 98.94 83 ILE A N 1
ATOM 605 C CA . ILE A 1 83 ? 8.531 3.154 3.449 1 98.94 83 ILE A CA 1
ATOM 606 C C . ILE A 1 83 ? 8.781 4.504 2.783 1 98.94 83 ILE A C 1
ATOM 608 O O . ILE A 1 83 ? 8.047 4.91 1.884 1 98.94 83 ILE A O 1
ATOM 612 N N . PHE A 1 84 ? 9.734 5.242 3.223 1 98.88 84 PHE A N 1
ATOM 613 C CA . PHE A 1 84 ? 10.305 6.383 2.518 1 98.88 84 PHE A CA 1
ATOM 614 C C . PHE A 1 84 ? 11.633 6.016 1.871 1 98.88 84 PHE A C 1
ATOM 616 O O . PHE A 1 84 ? 12.586 5.664 2.564 1 98.88 84 PHE A O 1
ATOM 623 N N . THR A 1 85 ? 11.688 6.121 0.592 1 98.62 85 THR A N 1
ATOM 624 C CA . THR A 1 85 ? 12.945 5.812 -0.085 1 98.62 85 THR A CA 1
ATOM 625 C C . THR A 1 85 ? 13.781 7.074 -0.279 1 98.62 85 THR A C 1
ATOM 627 O O . THR A 1 85 ? 13.234 8.18 -0.372 1 98.62 85 THR A O 1
ATOM 630 N N . PRO A 1 86 ? 15.102 6.926 -0.343 1 97.5 86 PRO A N 1
ATOM 631 C CA . PRO A 1 86 ? 15.953 8.094 -0.532 1 97.5 86 PRO A CA 1
ATOM 632 C C . PRO A 1 86 ? 15.695 8.805 -1.858 1 97.5 86 PRO A C 1
ATOM 634 O O . PRO A 1 86 ? 15.93 10.016 -1.973 1 97.5 86 PRO A O 1
ATOM 637 N N . ASP A 1 87 ? 15.148 8.094 -2.846 1 96.88 87 ASP A N 1
ATOM 638 C CA . ASP A 1 87 ? 14.961 8.68 -4.168 1 96.88 87 ASP A CA 1
ATOM 639 C C . ASP A 1 87 ? 13.57 9.289 -4.309 1 96.88 87 ASP A C 1
ATOM 641 O O . ASP A 1 87 ? 13.148 9.656 -5.41 1 96.88 87 ASP A O 1
ATOM 645 N N . GLY A 1 88 ? 12.766 9.32 -3.256 1 98.25 88 GLY A N 1
ATOM 646 C CA . GLY A 1 88 ? 11.609 10.203 -3.268 1 98.25 88 GLY A CA 1
ATOM 647 C C . GLY A 1 88 ? 10.297 9.469 -3.428 1 98.25 88 GLY A C 1
ATOM 648 O O . GLY A 1 88 ? 9.305 10.047 -3.877 1 98.25 88 GLY A O 1
ATOM 649 N N . TRP A 1 89 ? 10.289 8.156 -3.201 1 98.81 89 TRP A N 1
ATOM 650 C CA . TRP A 1 89 ? 9.047 7.402 -3.197 1 98.81 89 TRP A CA 1
ATOM 651 C C . TRP A 1 89 ? 8.578 7.117 -1.771 1 98.81 89 TRP A C 1
ATOM 653 O O . TRP A 1 89 ? 9.398 6.977 -0.862 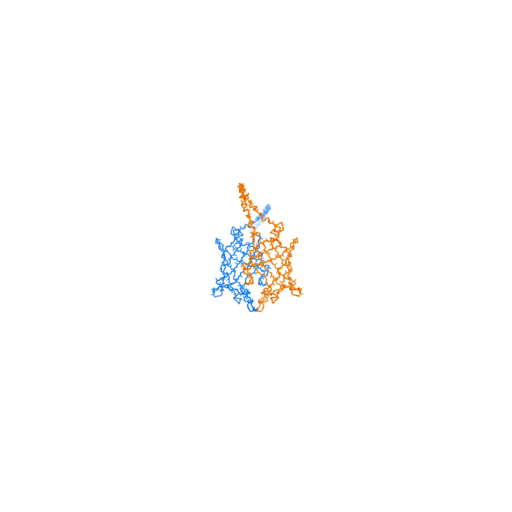1 98.81 89 TRP A O 1
ATOM 663 N N . VAL A 1 90 ? 7.285 7.039 -1.587 1 98.94 90 VAL A N 1
ATOM 664 C CA . VAL A 1 90 ? 6.715 6.668 -0.298 1 98.94 90 VAL A CA 1
ATOM 665 C C . VAL A 1 90 ? 5.582 5.664 -0.507 1 98.94 90 VAL A C 1
ATOM 667 O O . VAL A 1 90 ? 4.812 5.777 -1.464 1 98.94 90 VAL A O 1
ATOM 670 N N . ALA A 1 91 ? 5.527 4.668 0.319 1 98.94 91 ALA A N 1
ATOM 671 C CA . ALA A 1 91 ? 4.457 3.672 0.338 1 98.94 91 ALA A CA 1
ATOM 672 C C . ALA A 1 91 ? 3.863 3.531 1.736 1 98.94 91 ALA A C 1
ATOM 674 O O . ALA A 1 91 ? 4.598 3.449 2.725 1 98.94 91 ALA A O 1
ATOM 675 N N . PHE A 1 92 ? 2.52 3.568 1.8 1 98.94 92 PHE A N 1
ATOM 676 C CA . PHE A 1 92 ? 1.769 3.373 3.035 1 98.94 92 PHE A CA 1
ATOM 677 C C . PHE A 1 92 ? 0.887 2.133 2.941 1 98.94 92 PHE A C 1
ATOM 679 O O . PHE A 1 92 ? 0.26 1.885 1.909 1 98.94 92 PHE A O 1
ATOM 686 N N . ASN A 1 93 ? 0.871 1.347 3.926 1 98.88 93 ASN A N 1
ATOM 687 C CA . ASN A 1 93 ? -0.169 0.369 4.223 1 98.88 93 ASN A CA 1
ATOM 688 C C . ASN A 1 93 ? -0.492 0.33 5.715 1 98.88 93 ASN A C 1
ATOM 690 O O . ASN A 1 93 ? 0.211 -0.32 6.488 1 98.88 93 ASN A O 1
ATOM 694 N N . LEU A 1 94 ? -1.576 1.011 6.129 1 98.69 94 LEU A N 1
ATOM 695 C CA . LEU A 1 94 ? -2.02 1.105 7.516 1 98.69 94 LEU A CA 1
ATOM 696 C C . LEU A 1 94 ? -3.334 0.361 7.715 1 98.69 94 LEU A C 1
ATOM 698 O O . LEU A 1 94 ? -4.25 0.474 6.898 1 98.69 94 LEU A O 1
ATOM 702 N N . GLU A 1 95 ? -3.389 -0.386 8.812 1 98.44 95 GLU A N 1
ATOM 703 C CA . GLU A 1 95 ? -4.508 -1.279 9.102 1 98.44 95 GLU A CA 1
ATOM 704 C C . GLU A 1 95 ? -5.102 -0.994 10.477 1 98.44 95 GLU A C 1
ATOM 706 O O . GLU A 1 95 ? -4.367 -0.839 11.453 1 98.44 95 GLU A O 1
ATOM 711 N N . GLY A 1 96 ? -6.383 -0.982 10.469 1 97.38 96 GLY A N 1
ATOM 712 C CA . GLY A 1 96 ? -7.059 -0.919 11.75 1 97.38 96 GLY A CA 1
ATOM 713 C C . GLY A 1 96 ? -6.867 -2.17 12.586 1 97.38 96 GLY A C 1
ATOM 714 O O . GLY A 1 96 ? -6.336 -3.172 12.102 1 97.38 96 GLY A O 1
ATOM 715 N N . SER A 1 97 ? -7.371 -2.066 13.766 1 97.12 97 SER A N 1
ATOM 716 C CA . SER A 1 97 ? -7.262 -3.178 14.703 1 97.12 97 SER A CA 1
ATOM 717 C C . SER A 1 97 ? -8.242 -4.293 14.352 1 97.12 97 SER A C 1
ATOM 719 O O . SER A 1 97 ? -9.305 -4.039 13.789 1 97.12 97 SER A O 1
ATOM 721 N N . ASP A 1 98 ? -7.848 -5.5 14.641 1 95.94 98 ASP A N 1
ATOM 722 C CA . ASP A 1 98 ? -8.695 -6.688 14.664 1 95.94 98 ASP A CA 1
ATOM 723 C C . ASP A 1 98 ? -9.359 -6.91 13.305 1 95.94 98 ASP A C 1
ATOM 725 O O . ASP A 1 98 ? -10.547 -7.223 13.234 1 95.94 98 ASP A O 1
ATOM 729 N N . ARG A 1 99 ? -8.688 -6.637 12.297 1 97.44 99 ARG A N 1
ATOM 730 C CA . ARG A 1 99 ? -9.195 -6.934 10.961 1 97.44 99 ARG A CA 1
ATOM 731 C C . ARG A 1 99 ? -9.25 -8.438 10.719 1 97.44 99 ARG A C 1
ATOM 733 O O . ARG A 1 99 ? -8.281 -9.156 10.992 1 97.44 99 ARG A O 1
ATOM 740 N N . GLN A 1 100 ? -10.391 -8.906 10.203 1 97.12 100 GLN A N 1
ATOM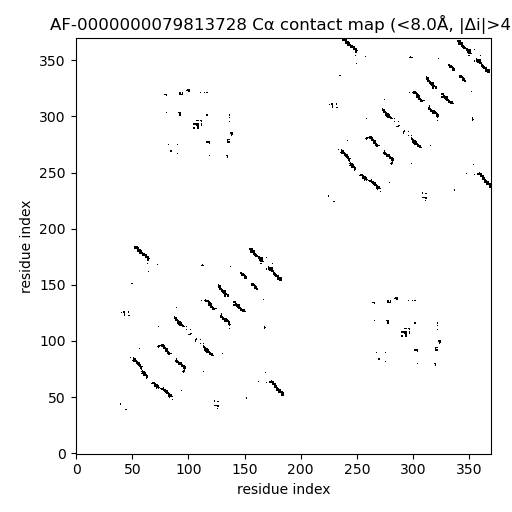 741 C CA . GLN A 1 100 ? -10.594 -10.32 9.922 1 97.12 100 GLN A CA 1
ATOM 742 C C . GLN A 1 100 ? -10.906 -10.547 8.445 1 97.12 100 GLN A C 1
ATOM 744 O O . GLN A 1 100 ? -11.414 -9.648 7.766 1 97.12 100 GLN A O 1
ATOM 749 N N . PRO A 1 101 ? -10.57 -11.758 7.957 1 96.19 101 PRO A N 1
ATOM 750 C CA . PRO A 1 101 ? -10.93 -12.047 6.566 1 96.19 101 PRO A CA 1
ATOM 751 C C . PRO A 1 101 ? -12.414 -11.844 6.285 1 96.19 101 PRO A C 1
ATOM 753 O O . PRO A 1 101 ? -13.258 -12.211 7.109 1 96.19 101 PRO A O 1
ATOM 756 N N . ALA A 1 102 ? -12.695 -11.328 5.117 1 95.06 102 ALA A N 1
ATOM 757 C CA . ALA A 1 102 ? -14.078 -11 4.773 1 95.06 102 ALA A CA 1
ATOM 758 C C . ALA A 1 102 ? -14.836 -12.242 4.316 1 95.06 102 ALA A C 1
ATOM 760 O O . ALA A 1 102 ? -14.289 -13.078 3.586 1 95.06 102 ALA A O 1
ATOM 761 N N . LYS A 1 103 ? -16.094 -12.312 4.754 1 92.62 103 LYS A N 1
ATOM 762 C CA . LYS A 1 103 ? -16.984 -13.359 4.285 1 92.62 103 LYS A CA 1
ATOM 763 C C . LYS A 1 103 ? -18.156 -12.773 3.49 1 92.62 103 LYS A C 1
ATOM 765 O O . LYS A 1 103 ? -18.75 -13.453 2.658 1 92.62 103 LYS A O 1
ATOM 770 N N . THR A 1 104 ? -18.453 -11.5 3.768 1 94.06 104 THR A N 1
ATOM 771 C CA . THR A 1 104 ? -19.578 -10.812 3.133 1 94.06 104 THR A CA 1
ATOM 772 C C . THR A 1 104 ? -19.125 -9.469 2.557 1 94.06 104 THR A C 1
ATOM 774 O O . THR A 1 104 ? -18.016 -9.016 2.82 1 94.06 104 THR A O 1
ATOM 777 N N . ASP A 1 105 ? -20.047 -8.883 1.818 1 94.5 105 ASP A N 1
ATOM 778 C CA . ASP A 1 105 ? -19.766 -7.551 1.294 1 94.5 105 ASP A CA 1
ATOM 779 C C . ASP A 1 105 ? -19.688 -6.52 2.418 1 94.5 105 ASP A C 1
ATOM 781 O O . ASP A 1 105 ? -18.938 -5.555 2.34 1 94.5 105 ASP A O 1
ATOM 785 N N . ALA A 1 106 ? -20.5 -6.734 3.432 1 96 106 ALA A N 1
ATOM 786 C CA . ALA A 1 106 ? -20.422 -5.84 4.586 1 96 106 ALA A CA 1
ATOM 787 C C . ALA A 1 106 ? -19.047 -5.91 5.242 1 96 106 ALA A C 1
ATOM 789 O O . ALA A 1 106 ? -18.484 -4.883 5.637 1 96 106 ALA A O 1
ATOM 790 N N . ASP A 1 107 ? -18.5 -7.125 5.367 1 96.69 107 ASP A N 1
ATOM 791 C CA . ASP A 1 107 ? -17.156 -7.301 5.895 1 96.69 107 ASP A CA 1
ATOM 792 C C . ASP A 1 107 ? -16.125 -6.562 5.039 1 96.69 107 ASP A C 1
ATOM 794 O O . ASP A 1 107 ? -15.234 -5.891 5.566 1 96.69 107 ASP A O 1
ATOM 798 N N . ARG A 1 108 ? -16.328 -6.688 3.762 1 96.62 108 ARG A N 1
ATOM 799 C CA . ARG A 1 108 ? -15.398 -6.043 2.832 1 96.62 108 ARG A CA 1
ATOM 800 C C . ARG A 1 108 ? -15.469 -4.523 2.959 1 96.62 108 ARG A C 1
ATOM 802 O O . ARG A 1 108 ? -14.438 -3.846 2.924 1 96.62 108 ARG A O 1
ATOM 809 N N . ALA A 1 109 ? -16.625 -4.066 3.068 1 96 109 ALA A N 1
ATOM 810 C CA . ALA A 1 109 ? -16.797 -2.629 3.258 1 96 109 ALA A CA 1
ATOM 811 C C . ALA A 1 109 ? -16.078 -2.156 4.523 1 96 109 ALA A C 1
ATOM 813 O O . ALA A 1 109 ? -15.43 -1.108 4.523 1 96 109 ALA A O 1
ATOM 814 N N . HIS A 1 110 ? -16.203 -2.938 5.559 1 95.38 110 HIS A N 1
ATOM 815 C CA . HIS A 1 110 ? -15.547 -2.592 6.809 1 95.38 110 HIS A CA 1
ATOM 816 C C . HIS A 1 110 ? -14.023 -2.629 6.652 1 95.38 110 HIS A C 1
ATOM 818 O O . HIS A 1 110 ? -13.32 -1.774 7.195 1 95.38 110 HIS A O 1
ATOM 824 N N . LEU A 1 111 ? -13.539 -3.588 5.926 1 96.81 111 LEU A N 1
ATOM 825 C CA . LEU A 1 111 ? -12.102 -3.66 5.66 1 96.81 111 LEU A CA 1
ATOM 826 C C . LEU A 1 111 ? -11.625 -2.416 4.922 1 96.81 111 LEU A C 1
ATOM 828 O O . LEU A 1 111 ? -10.555 -1.889 5.215 1 96.81 111 LEU A O 1
ATOM 832 N N . MET A 1 112 ? -12.438 -1.959 4 1 96.12 112 MET A N 1
ATOM 833 C CA . MET A 1 112 ? -12.078 -0.749 3.264 1 96.12 112 MET A CA 1
ATOM 834 C C . MET A 1 112 ? -12.016 0.456 4.195 1 96.12 112 MET A C 1
ATOM 836 O O . MET A 1 112 ? -11.117 1.294 4.074 1 96.12 112 MET A O 1
ATOM 840 N N . LYS A 1 113 ? -12.836 0.515 5.191 1 93.38 113 LYS A N 1
ATOM 841 C CA . LYS A 1 113 ? -12.945 1.652 6.098 1 93.38 113 LYS A CA 1
ATOM 842 C C . LYS A 1 113 ? -11.781 1.675 7.09 1 93.38 113 LYS A C 1
ATOM 844 O O . LYS A 1 113 ? -11.539 2.689 7.746 1 93.38 113 LYS A O 1
ATOM 849 N N . THR A 1 114 ? -11.094 0.575 7.188 1 95.56 114 THR A N 1
ATOM 850 C CA . THR A 1 114 ? -10.039 0.465 8.195 1 95.56 114 THR A CA 1
ATOM 851 C C . THR A 1 114 ? -8.68 0.257 7.527 1 95.56 114 THR A C 1
ATOM 853 O O . THR A 1 114 ? -7.805 -0.401 8.094 1 95.56 114 THR A O 1
ATOM 856 N N . LEU A 1 115 ? -8.625 0.774 6.328 1 97.25 115 LEU A N 1
ATOM 857 C CA . LEU A 1 115 ? -7.391 0.673 5.551 1 97.25 115 LEU A CA 1
ATOM 858 C C . LEU A 1 115 ? -6.969 2.039 5.02 1 97.25 115 LEU A C 1
ATOM 860 O O . LEU A 1 115 ? -7.812 2.822 4.57 1 97.25 115 LEU A O 1
ATOM 864 N N . VAL A 1 116 ? -5.723 2.348 5.07 1 97.62 116 VAL A N 1
ATOM 865 C CA . VAL A 1 116 ? -5.09 3.416 4.301 1 97.62 116 VAL A CA 1
ATOM 866 C C . VAL A 1 116 ? -3.873 2.869 3.559 1 97.62 116 VAL A C 1
ATOM 868 O O . VAL A 1 116 ? -2.916 2.404 4.18 1 97.62 116 VAL A O 1
ATOM 871 N N . ALA A 1 117 ? -3.941 2.859 2.275 1 98.75 117 ALA A N 1
ATOM 872 C CA . ALA A 1 117 ? -2.857 2.328 1.453 1 98.75 117 ALA A CA 1
ATOM 873 C C . ALA A 1 117 ? -2.643 3.186 0.208 1 98.75 117 ALA A C 1
ATOM 875 O O . ALA A 1 117 ? -3.588 3.461 -0.533 1 98.75 117 ALA A O 1
ATOM 876 N N . TYR A 1 118 ? -1.38 3.621 -0.016 1 98.88 118 TYR A N 1
ATOM 877 C CA . TYR A 1 118 ? -1.084 4.383 -1.226 1 98.88 118 TYR A CA 1
ATOM 878 C C . TYR A 1 118 ? 0.414 4.395 -1.508 1 98.88 118 TYR A C 1
ATOM 880 O O . TYR A 1 118 ? 1.223 4.141 -0.613 1 98.88 118 TYR A O 1
ATOM 888 N N . ILE A 1 119 ? 0.774 4.598 -2.688 1 98.94 119 ILE A N 1
ATOM 889 C CA . ILE A 1 119 ? 2.141 4.82 -3.145 1 98.94 119 ILE A CA 1
ATOM 890 C C . ILE A 1 119 ? 2.201 6.09 -3.992 1 98.94 119 ILE A C 1
ATOM 892 O O . ILE A 1 119 ? 1.293 6.359 -4.785 1 98.94 119 ILE A O 1
ATOM 896 N N . GLY A 1 120 ? 3.252 6.891 -3.809 1 98.88 120 GLY A N 1
ATOM 897 C CA . GLY A 1 120 ? 3.475 8.078 -4.613 1 98.88 120 GLY A CA 1
ATOM 898 C C . GLY A 1 120 ? 4.867 8.656 -4.453 1 98.88 120 GLY A C 1
ATOM 899 O O . GLY A 1 120 ? 5.727 8.047 -3.811 1 98.88 120 GLY A O 1
ATOM 900 N N . ARG A 1 121 ? 5.062 9.758 -5.078 1 98.88 121 ARG A N 1
ATOM 901 C CA . ARG A 1 121 ? 6.285 10.531 -4.898 1 98.88 121 ARG A CA 1
ATOM 902 C C . ARG A 1 121 ? 6.133 11.555 -3.777 1 98.88 121 ARG A C 1
ATOM 904 O O . ARG A 1 121 ? 5.066 12.148 -3.615 1 98.88 121 ARG A O 1
ATOM 911 N N . TYR A 1 122 ? 7.223 11.727 -3.033 1 98.81 122 TYR A N 1
ATOM 912 C CA . TYR A 1 122 ? 7.117 12.742 -1.989 1 98.81 122 TYR A CA 1
ATOM 913 C C . TYR A 1 122 ? 8.25 13.758 -2.1 1 98.81 122 TYR A C 1
ATOM 915 O O . TYR A 1 122 ? 9.297 13.469 -2.68 1 98.81 122 TYR A O 1
ATOM 923 N N . ARG A 1 123 ? 7.988 14.93 -1.558 1 98.5 123 ARG A N 1
ATOM 924 C CA . ARG A 1 123 ? 8.977 15.977 -1.333 1 98.5 123 ARG A CA 1
ATOM 925 C C . ARG A 1 123 ? 8.859 16.547 0.074 1 98.5 123 ARG A C 1
ATOM 927 O O . ARG A 1 123 ? 7.816 16.422 0.717 1 98.5 123 ARG A O 1
ATOM 934 N N . VAL A 1 124 ? 10 17.141 0.509 1 98.19 124 VAL A N 1
ATOM 935 C CA . VAL A 1 124 ? 10.016 17.75 1.834 1 98.19 124 VAL A CA 1
ATOM 936 C C . VAL A 1 124 ? 10.062 19.266 1.703 1 98.19 124 VAL A C 1
ATOM 938 O O . VAL A 1 124 ? 10.828 19.812 0.896 1 98.19 124 VAL A O 1
ATOM 941 N N . GLU A 1 125 ? 9.156 19.938 2.453 1 96.88 125 GLU A N 1
ATOM 942 C CA . GLU A 1 125 ? 9.07 21.391 2.568 1 96.88 125 GLU A CA 1
ATOM 943 C C . GLU A 1 125 ? 9.023 21.828 4.027 1 96.88 125 GLU A C 1
ATOM 945 O O . GLU A 1 125 ? 7.965 21.766 4.664 1 96.88 125 GLU A O 1
ATOM 950 N N . GLY A 1 126 ? 10.172 22.359 4.504 1 96.31 126 GLY A N 1
ATOM 951 C CA . GLY A 1 126 ? 10.227 22.656 5.93 1 96.31 126 GLY A CA 1
ATOM 952 C C . GLY A 1 126 ? 10.102 21.406 6.789 1 96.31 126 GLY A C 1
ATOM 953 O O . GLY A 1 126 ? 10.875 20.453 6.633 1 96.31 126 GLY A O 1
ATOM 954 N N . ASN A 1 127 ? 9.094 21.406 7.672 1 97.12 127 ASN A N 1
ATOM 955 C CA . ASN A 1 127 ? 8.844 20.25 8.523 1 97.12 127 ASN A CA 1
ATOM 956 C C . ASN A 1 127 ? 7.664 19.422 8.016 1 97.12 127 ASN A C 1
ATOM 958 O O . ASN A 1 127 ? 7.004 18.734 8.789 1 97.12 127 ASN A O 1
ATOM 962 N N . GLN A 1 128 ? 7.445 19.547 6.676 1 98.31 128 GLN A N 1
ATOM 963 C CA . GLN A 1 128 ? 6.336 18.828 6.066 1 98.31 128 GLN A CA 1
ATOM 964 C C . GLN A 1 128 ? 6.82 17.938 4.926 1 98.31 128 GLN A C 1
ATOM 966 O O . GLN A 1 128 ? 7.816 18.234 4.27 1 98.31 128 GLN A O 1
ATOM 971 N N . TRP A 1 129 ? 6.129 16.828 4.762 1 98.56 129 TRP A N 1
ATOM 972 C CA . TRP A 1 129 ? 6.277 16.172 3.473 1 98.56 129 TRP A CA 1
ATOM 973 C C . TRP A 1 129 ? 4.965 16.188 2.693 1 98.56 129 TRP A C 1
ATOM 975 O O . TRP A 1 129 ? 3.885 16.219 3.285 1 98.56 129 TRP A O 1
ATOM 985 N N . VAL A 1 130 ? 5.086 16.312 1.442 1 98.75 130 VAL A N 1
ATOM 986 C CA . VAL A 1 130 ? 3.965 16.328 0.511 1 98.75 130 VAL A CA 1
ATOM 987 C C . VAL A 1 130 ? 4.059 15.148 -0.442 1 98.75 130 VAL A C 1
ATOM 989 O O . VAL A 1 130 ? 5.07 14.969 -1.124 1 98.75 130 VAL A O 1
ATOM 992 N N . THR A 1 131 ? 3.006 14.312 -0.435 1 98.81 131 THR A N 1
ATOM 993 C CA . THR A 1 131 ? 2.945 13.18 -1.346 1 98.81 131 THR A CA 1
ATOM 994 C C . THR A 1 131 ? 2.08 13.5 -2.561 1 98.81 131 THR A C 1
ATOM 996 O O . THR A 1 131 ? 0.952 13.977 -2.416 1 98.81 131 THR A O 1
ATOM 999 N N . ASN A 1 132 ? 2.658 13.375 -3.748 1 98.88 132 ASN A N 1
ATOM 1000 C CA . ASN A 1 132 ? 1.843 13.219 -4.945 1 98.88 132 ASN A CA 1
ATOM 1001 C C . ASN A 1 132 ? 1.383 11.773 -5.125 1 98.88 132 ASN A C 1
ATOM 1003 O O . ASN A 1 132 ? 2.172 10.906 -5.516 1 98.88 132 ASN A O 1
ATOM 1007 N N . VAL A 1 133 ? 0.129 11.508 -4.824 1 98.81 133 VAL A N 1
ATOM 1008 C CA . VAL A 1 133 ? -0.383 10.141 -4.746 1 98.81 133 VAL A CA 1
ATOM 1009 C C . VAL A 1 133 ? -0.574 9.578 -6.152 1 98.81 133 VAL A C 1
ATOM 1011 O O . VAL A 1 133 ? -1.262 10.18 -6.98 1 98.81 133 VAL A O 1
ATOM 1014 N N . GLN A 1 134 ? 0.02 8.4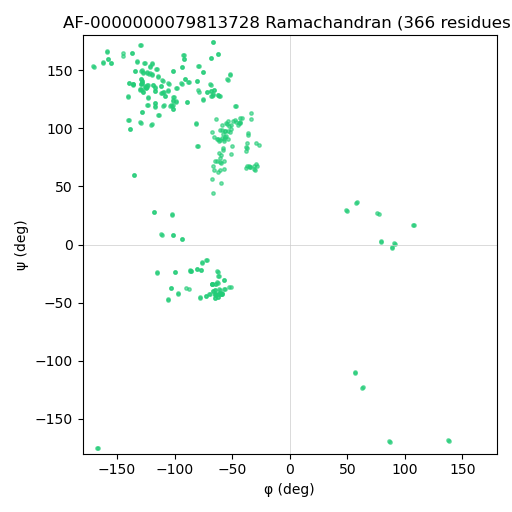61 -6.434 1 98.81 134 GLN A N 1
ATOM 1015 C CA . GLN A 1 134 ? -0.082 7.855 -7.758 1 98.81 134 GLN A CA 1
ATOM 1016 C C . GLN A 1 134 ? -1.047 6.676 -7.754 1 98.81 134 GLN A C 1
ATOM 1018 O O . GLN A 1 134 ? -1.744 6.43 -8.742 1 98.81 134 GLN A O 1
ATOM 1023 N N . THR A 1 135 ? -1.075 5.879 -6.703 1 98.81 135 THR A N 1
ATOM 1024 C CA . THR A 1 135 ? -2.049 4.824 -6.445 1 98.81 135 THR A CA 1
ATOM 1025 C C . THR A 1 135 ? -2.545 4.887 -5.004 1 98.81 135 THR A C 1
ATOM 1027 O O . THR A 1 135 ? -1.815 5.316 -4.109 1 98.81 135 THR A O 1
ATOM 1030 N N . ALA A 1 136 ? -3.787 4.477 -4.816 1 98.69 136 ALA A N 1
ATOM 1031 C CA . ALA A 1 136 ? -4.355 4.547 -3.475 1 98.69 136 ALA A CA 1
ATOM 1032 C C . ALA A 1 136 ? -5.527 3.578 -3.322 1 98.69 136 ALA A C 1
ATOM 1034 O O . ALA A 1 136 ? -6.16 3.199 -4.312 1 98.69 136 ALA A O 1
ATOM 1035 N N . TRP A 1 137 ? -5.828 3.264 -2.066 1 98.12 137 TRP A N 1
ATOM 1036 C CA . TRP A 1 137 ? -6.988 2.436 -1.757 1 98.12 137 TRP A CA 1
ATOM 1037 C C . TRP A 1 137 ? -8.281 3.172 -2.076 1 98.12 137 TRP A C 1
ATOM 1039 O O . TRP A 1 137 ? -9.273 2.555 -2.475 1 98.12 137 TRP A O 1
ATOM 1049 N N . ALA A 1 138 ? -8.188 4.527 -1.861 1 96.75 138 ALA A N 1
ATOM 1050 C CA . ALA A 1 138 ? -9.305 5.422 -2.146 1 96.75 138 ALA A CA 1
ATOM 1051 C C . ALA A 1 138 ? -9.102 6.152 -3.471 1 96.75 138 ALA A C 1
ATOM 1053 O O . ALA A 1 138 ? -8.219 7.004 -3.588 1 96.75 138 ALA A O 1
ATOM 1054 N N . PRO A 1 139 ? -9.992 5.875 -4.398 1 97.56 139 PRO A N 1
ATOM 1055 C CA . PRO A 1 139 ? -9.789 6.445 -5.734 1 97.56 139 PRO A CA 1
ATOM 1056 C C . PRO A 1 139 ? -9.695 7.969 -5.715 1 97.56 139 PRO A C 1
ATOM 1058 O O . PRO A 1 139 ? -8.992 8.555 -6.539 1 97.56 139 PRO A O 1
ATOM 1061 N N . GLU A 1 140 ? -10.32 8.633 -4.848 1 95.94 140 GLU A N 1
ATOM 1062 C CA . GLU A 1 140 ? -10.352 10.094 -4.816 1 95.94 140 GLU A CA 1
ATOM 1063 C C . GLU A 1 140 ? -9.008 10.664 -4.367 1 95.94 140 GLU A C 1
ATOM 1065 O O . GLU A 1 140 ? -8.766 11.867 -4.5 1 95.94 140 GLU A O 1
ATOM 1070 N N . TRP A 1 141 ? -8.148 9.891 -3.838 1 97.06 141 TRP A N 1
ATOM 1071 C CA . TRP A 1 141 ? -6.836 10.359 -3.408 1 97.06 141 TRP A CA 1
ATOM 1072 C C . TRP A 1 141 ? -5.844 10.344 -4.566 1 97.06 141 TRP A C 1
ATOM 1074 O O . TRP A 1 141 ? -4.801 11 -4.508 1 97.06 141 TRP A O 1
ATOM 1084 N N . VAL A 1 142 ? -6.121 9.516 -5.605 1 98.19 142 VAL A N 1
ATOM 1085 C CA . VAL A 1 142 ? -5.199 9.406 -6.73 1 98.19 142 VAL A CA 1
ATOM 1086 C C . VAL A 1 142 ? -5.082 10.758 -7.438 1 98.19 142 VAL A C 1
ATOM 1088 O O . VAL A 1 142 ? -6.094 11.391 -7.75 1 98.19 142 VAL A O 1
ATOM 1091 N N . GLY A 1 143 ? -3.877 11.227 -7.645 1 97.94 143 GLY A N 1
ATOM 1092 C CA . GLY A 1 143 ? -3.619 12.477 -8.344 1 97.94 143 GLY A CA 1
ATOM 1093 C C . GLY A 1 143 ? -3.609 13.68 -7.422 1 97.94 143 GLY A C 1
ATOM 1094 O O . GLY A 1 143 ? -3.328 14.797 -7.859 1 97.94 143 GLY A O 1
ATOM 1095 N N . THR A 1 144 ? -3.871 13.453 -6.152 1 97.62 144 THR A N 1
ATOM 1096 C CA . THR A 1 144 ? -3.865 14.555 -5.203 1 97.62 144 THR A CA 1
ATOM 1097 C C . THR A 1 144 ? -2.49 14.711 -4.559 1 97.62 144 THR A C 1
ATOM 1099 O O . THR A 1 144 ? -1.633 13.836 -4.699 1 97.62 144 THR A O 1
ATOM 1102 N N . GLU A 1 145 ? -2.322 15.891 -3.963 1 97.94 145 GLU A N 1
ATOM 1103 C CA . GLU A 1 145 ? -1.21 16.109 -3.041 1 97.94 145 GLU A CA 1
ATOM 1104 C C . GLU A 1 145 ? -1.675 16.031 -1.59 1 97.94 145 GLU A C 1
ATOM 1106 O O . GLU A 1 145 ? -2.646 16.688 -1.206 1 97.94 145 GLU A O 1
ATOM 1111 N N . GLN A 1 146 ? -1.057 15.172 -0.875 1 96.81 146 GLN A N 1
ATOM 1112 C CA . GLN A 1 146 ? -1.342 14.992 0.545 1 96.81 146 GLN A CA 1
ATOM 1113 C C . GLN A 1 146 ? -0.19 15.508 1.405 1 96.81 146 GLN A C 1
ATOM 1115 O O . GLN A 1 146 ? 0.925 14.992 1.332 1 96.81 146 GLN A O 1
ATOM 1120 N N . ARG A 1 147 ? -0.494 16.5 2.266 1 97.81 147 ARG A N 1
ATOM 1121 C CA . ARG A 1 147 ? 0.518 17.141 3.094 1 97.81 147 ARG A CA 1
ATOM 1122 C C . ARG A 1 147 ? 0.41 16.688 4.547 1 97.81 147 ARG A C 1
ATOM 1124 O O . ARG A 1 147 ? -0.691 16.594 5.09 1 97.81 147 ARG A O 1
ATOM 1131 N N . ARG A 1 148 ? 1.527 16.438 5.203 1 98.44 148 ARG A N 1
ATOM 1132 C CA . ARG A 1 148 ? 1.605 16.109 6.621 1 98.44 148 ARG A CA 1
ATOM 1133 C C . ARG A 1 148 ? 2.748 16.859 7.297 1 98.44 148 ARG A C 1
ATOM 1135 O O . ARG A 1 148 ? 3.83 17 6.723 1 98.44 148 ARG A O 1
ATOM 1142 N N . THR A 1 149 ? 2.449 17.344 8.477 1 98.56 149 THR A N 1
ATOM 1143 C CA . THR A 1 149 ? 3.494 17.875 9.344 1 98.56 149 THR A CA 1
ATOM 1144 C C . THR A 1 149 ? 4.082 16.781 10.219 1 98.56 149 THR A C 1
ATOM 1146 O O . THR A 1 149 ? 3.344 15.945 10.758 1 98.56 149 THR A O 1
ATOM 1149 N N . ILE A 1 150 ? 5.438 16.828 10.391 1 98.69 150 ILE A N 1
ATOM 1150 C CA . ILE A 1 150 ? 6.078 15.711 11.078 1 98.69 150 ILE A CA 1
ATOM 1151 C C . ILE A 1 150 ? 7.16 16.234 12.016 1 98.69 150 ILE A C 1
ATOM 1153 O O . ILE A 1 150 ? 7.883 17.172 11.68 1 98.69 150 ILE A O 1
ATOM 1157 N N . GLU A 1 151 ? 7.234 15.664 13.156 1 98.06 151 GLU A N 1
ATOM 1158 C CA . GLU A 1 151 ? 8.32 15.828 14.117 1 98.06 151 GLU A CA 1
ATOM 1159 C C . GLU A 1 151 ? 8.945 14.484 14.469 1 98.06 151 GLU A C 1
ATOM 1161 O O . GLU A 1 151 ? 8.266 13.594 14.977 1 98.06 151 GLU A O 1
ATOM 1166 N N . ILE A 1 152 ? 10.242 14.391 14.188 1 97.94 152 ILE A N 1
ATOM 1167 C CA . ILE A 1 152 ? 10.945 13.148 14.508 1 97.94 152 ILE A CA 1
ATOM 1168 C C . ILE A 1 152 ? 11.797 13.344 15.758 1 97.94 152 ILE A C 1
ATOM 1170 O O . ILE A 1 152 ? 12.641 14.242 15.805 1 97.94 152 ILE A O 1
ATOM 1174 N N . ASN A 1 153 ? 11.508 12.609 16.703 1 95.31 153 ASN A N 1
ATOM 1175 C CA . ASN A 1 153 ? 12.281 12.547 17.938 1 95.31 153 ASN A CA 1
ATOM 1176 C C . ASN A 1 153 ? 12.828 11.141 18.188 1 95.31 153 ASN A C 1
ATOM 1178 O O . ASN A 1 153 ? 12.086 10.258 18.625 1 95.31 153 ASN A O 1
ATOM 1182 N N . ASP A 1 154 ? 14.172 11 17.906 1 92.69 154 ASP A N 1
ATOM 1183 C CA . ASP A 1 154 ? 14.82 9.703 18.031 1 92.69 154 ASP A CA 1
ATOM 1184 C C . ASP A 1 154 ? 14.125 8.648 17.172 1 92.69 154 ASP A C 1
ATOM 1186 O O . ASP A 1 154 ? 14.086 8.773 15.945 1 92.69 154 ASP A O 1
ATOM 1190 N N . ASP A 1 155 ? 13.43 7.676 17.844 1 96.81 155 ASP A N 1
ATOM 1191 C CA . ASP A 1 155 ? 12.898 6.551 17.078 1 96.81 155 ASP A CA 1
ATOM 1192 C C . ASP A 1 155 ? 11.406 6.727 16.828 1 96.81 155 ASP A C 1
ATOM 1194 O O . ASP A 1 155 ? 10.758 5.836 16.266 1 96.81 155 ASP A O 1
ATOM 1198 N N . TYR A 1 156 ? 10.883 7.906 17.172 1 98.56 156 TYR A N 1
ATOM 1199 C CA . TYR A 1 156 ? 9.453 8.117 16.984 1 98.56 156 TYR A CA 1
ATOM 1200 C C . TYR A 1 156 ? 9.188 9.312 16.078 1 98.56 156 TYR A C 1
ATOM 1202 O O . TYR A 1 156 ? 9.984 10.258 16.047 1 98.56 156 TYR A O 1
ATOM 1210 N N . ALA A 1 157 ? 8.164 9.25 15.336 1 98.69 157 ALA A N 1
ATOM 1211 C CA . ALA A 1 157 ? 7.66 10.352 14.523 1 98.69 157 ALA A CA 1
ATOM 1212 C C . ALA A 1 157 ? 6.215 10.68 14.875 1 98.69 157 ALA A C 1
ATOM 1214 O O . ALA A 1 157 ? 5.363 9.789 14.93 1 98.69 157 ALA A O 1
ATOM 1215 N N . ASN A 1 158 ? 5.973 11.867 15.18 1 98.69 158 ASN A N 1
ATOM 1216 C CA . ASN A 1 158 ? 4.621 12.383 15.367 1 98.69 158 ASN A CA 1
ATOM 1217 C C . ASN A 1 158 ? 4.141 13.156 14.141 1 98.69 158 ASN A C 1
ATOM 1219 O O . ASN A 1 158 ? 4.809 14.086 13.688 1 98.69 158 ASN A O 1
ATOM 1223 N N . VAL A 1 159 ? 2.984 12.766 13.648 1 98.75 159 VAL A N 1
ATOM 1224 C CA . VAL A 1 159 ? 2.486 13.305 12.391 1 98.75 159 VAL A CA 1
ATOM 1225 C C . VAL A 1 159 ? 1.1 13.906 12.594 1 98.75 159 VAL A C 1
ATOM 1227 O O . VAL A 1 159 ? 0.252 13.32 13.266 1 98.75 159 VAL A O 1
ATOM 1230 N N . ILE A 1 160 ? 0.897 15.078 12.023 1 97.81 160 ILE A N 1
ATOM 1231 C CA . ILE A 1 160 ? -0.405 15.742 12.07 1 97.81 160 ILE A CA 1
ATOM 1232 C C . ILE A 1 160 ? -0.822 16.156 10.656 1 97.81 160 ILE A C 1
ATOM 1234 O O . ILE A 1 160 ? -0.004 16.656 9.891 1 97.81 160 ILE A O 1
ATOM 1238 N N . THR A 1 161 ? -2.057 15.875 10.297 1 96.75 161 THR A N 1
ATOM 1239 C CA . THR A 1 161 ? -2.576 16.312 9.008 1 96.75 161 THR A CA 1
ATOM 1240 C C . THR A 1 161 ? -3.27 17.672 9.133 1 96.75 161 THR A C 1
ATOM 1242 O O . THR A 1 161 ? -3.643 18.078 10.234 1 96.75 161 THR A O 1
ATOM 1245 N N . PRO A 1 162 ? -3.424 18.406 7.969 1 95.75 162 PRO A N 1
ATOM 1246 C CA . PRO A 1 162 ? -4.379 19.516 8.008 1 95.75 162 PRO A CA 1
ATOM 1247 C C . PRO A 1 162 ? -5.809 19.062 8.281 1 95.75 162 PRO A C 1
ATOM 1249 O O . PRO A 1 162 ? -6.086 17.859 8.273 1 95.75 162 PRO A O 1
ATOM 1252 N N . TRP A 1 163 ? -6.602 20.078 8.656 1 93.44 163 TRP A N 1
ATOM 1253 C CA . TRP A 1 163 ? -8.031 19.781 8.695 1 93.44 163 TRP A CA 1
ATOM 1254 C C . TRP A 1 163 ? -8.531 19.375 7.309 1 93.44 163 TRP A C 1
ATOM 1256 O O . TRP A 1 163 ? -8.297 20.094 6.328 1 93.44 163 TRP A O 1
ATOM 1266 N N . ARG A 1 164 ? -9.242 18.172 7.242 1 88.88 164 ARG A N 1
ATOM 1267 C CA . ARG A 1 164 ? -9.672 17.656 5.945 1 88.88 164 ARG A CA 1
ATOM 1268 C C . ARG A 1 164 ? -10.828 16.672 6.102 1 88.88 164 ARG A C 1
ATOM 1270 O O . ARG A 1 164 ? -11.141 16.25 7.215 1 88.88 164 ARG A O 1
ATOM 1277 N N . LYS A 1 165 ? -11.414 16.438 4.949 1 84.12 165 LYS A N 1
ATOM 1278 C CA . LYS A 1 165 ? -12.391 15.359 4.891 1 84.12 165 LYS A CA 1
ATOM 1279 C C . LYS A 1 165 ? -11.719 14.031 4.551 1 84.12 165 LYS A C 1
ATOM 1281 O O . LYS A 1 165 ? -10.992 13.93 3.561 1 84.12 165 LYS A O 1
ATOM 1286 N N . MET A 1 166 ? -11.938 13.055 5.48 1 82.25 166 MET A N 1
ATOM 1287 C CA . MET A 1 166 ? -11.375 11.734 5.234 1 82.25 166 MET A CA 1
ATOM 1288 C C . MET A 1 166 ? -12.391 10.828 4.555 1 82.25 166 MET A C 1
ATOM 1290 O O . MET A 1 166 ? -13.57 10.828 4.918 1 82.25 166 MET A O 1
ATOM 1294 N N . PRO A 1 167 ? -11.875 10.039 3.553 1 76.88 167 PRO A N 1
ATOM 1295 C CA . PRO A 1 167 ? -12.789 9.125 2.867 1 76.88 167 PRO A CA 1
ATOM 1296 C C . PRO A 1 167 ? -13.375 8.07 3.801 1 76.88 167 PRO A C 1
ATOM 1298 O O . PRO A 1 167 ? -14.469 7.562 3.547 1 76.88 167 PRO A O 1
ATOM 1301 N N . ASN A 1 168 ? -12.68 7.59 4.832 1 77.31 168 ASN A N 1
ATOM 1302 C CA . ASN A 1 168 ? -13 6.422 5.645 1 77.31 168 ASN A CA 1
ATOM 1303 C C . ASN A 1 168 ? -13.867 6.797 6.848 1 77.31 168 ASN A C 1
ATOM 1305 O O . ASN A 1 168 ? -14.648 5.977 7.332 1 77.31 168 ASN A O 1
ATOM 1309 N N . TRP A 1 169 ? -13.578 7.902 7.387 1 66.62 169 TRP A N 1
ATOM 1310 C CA . TRP A 1 169 ? -14.242 8.109 8.672 1 66.62 169 TRP A CA 1
ATOM 1311 C C . TRP A 1 169 ? -14.773 9.531 8.789 1 66.62 169 TRP A C 1
ATOM 1313 O O . TRP A 1 169 ? -14.57 10.352 7.895 1 66.62 169 TRP A O 1
ATOM 1323 N N . ASP A 1 170 ? -15.594 9.672 9.711 1 63.25 170 ASP A N 1
ATOM 1324 C CA . ASP A 1 170 ? -16.188 10.883 10.273 1 63.25 170 ASP A CA 1
ATOM 1325 C C . ASP A 1 170 ? -17.266 11.445 9.352 1 63.25 170 ASP A C 1
ATOM 1327 O O . ASP A 1 170 ? -17.562 12.641 9.398 1 63.25 170 ASP A O 1
ATOM 1331 N N . SER A 1 171 ? -17.828 10.586 8.617 1 66.62 171 SER A N 1
ATOM 1332 C CA . SER A 1 171 ? -19.062 10.898 7.887 1 66.62 171 SER A CA 1
ATOM 1333 C C . SER A 1 171 ? -18.922 12.203 7.117 1 66.62 171 SER A C 1
ATOM 1335 O O . SER A 1 171 ? -19.844 13.023 7.105 1 66.62 171 SER A O 1
ATOM 1337 N N . GLY A 1 172 ? -17.641 12.523 6.703 1 69.25 172 GLY A N 1
ATOM 1338 C CA . GLY A 1 172 ? -17.531 13.695 5.859 1 69.25 172 GLY A CA 1
ATOM 1339 C C . GLY A 1 172 ? -17.312 14.977 6.645 1 69.25 172 GLY A C 1
ATOM 1340 O O . GLY A 1 172 ? -17.234 16.062 6.066 1 69.25 172 GLY A O 1
ATOM 1341 N N . LYS A 1 173 ? -17.234 14.883 7.887 1 81.06 173 LYS A N 1
ATOM 1342 C CA . LYS A 1 173 ? -16.906 16.047 8.703 1 81.06 173 LYS A CA 1
ATOM 1343 C C . LYS A 1 173 ? -15.398 16.344 8.672 1 81.06 173 LYS A C 1
ATOM 1345 O O . LYS A 1 173 ? -14.602 15.445 8.383 1 81.06 173 LYS A O 1
ATOM 1350 N N . LEU A 1 174 ? -15.133 17.656 8.898 1 90.25 174 LEU A N 1
ATOM 1351 C CA . LEU A 1 174 ? -13.727 18.031 8.953 1 90.25 174 LEU A CA 1
ATOM 1352 C C . LEU A 1 174 ? -13.039 17.438 10.18 1 90.25 174 LEU A C 1
ATOM 1354 O O . LEU A 1 174 ? -13.57 17.531 11.289 1 90.25 174 LEU A O 1
ATOM 1358 N N . SER A 1 175 ? -11.969 16.797 9.891 1 91.88 175 SER A N 1
ATOM 1359 C CA . SER A 1 175 ? -11.172 16.203 10.961 1 91.88 175 SER A CA 1
ATOM 1360 C C . SER A 1 175 ? -9.68 16.266 10.641 1 91.88 175 SER A C 1
ATOM 1362 O O . SER A 1 175 ? -9.289 16.641 9.531 1 91.88 175 SER A O 1
ATOM 1364 N N . ARG A 1 176 ? -8.891 16.047 11.703 1 95.12 176 ARG A N 1
ATOM 1365 C CA . ARG A 1 176 ? -7.457 15.891 11.477 1 95.12 176 ARG A CA 1
ATOM 1366 C C . ARG A 1 176 ? -6.934 14.633 12.164 1 95.12 176 ARG A C 1
ATOM 1368 O O . ARG A 1 176 ? -7.461 14.211 13.195 1 95.12 176 ARG A O 1
ATOM 1375 N N . SER A 1 177 ? -5.918 14.109 11.531 1 95.25 177 SER A N 1
ATOM 1376 C CA . SER A 1 177 ? -5.301 12.898 12.047 1 95.25 177 SER A CA 1
ATOM 1377 C C . SER A 1 177 ? -4.047 13.211 12.852 1 95.25 177 SER A C 1
ATOM 1379 O O . SER A 1 177 ? -3.256 14.078 12.469 1 95.25 177 SER A O 1
ATOM 1381 N N . ILE A 1 178 ? -3.932 12.602 13.945 1 96.75 178 ILE A N 1
ATOM 1382 C CA . ILE A 1 178 ? -2.742 12.586 14.789 1 96.75 178 ILE A CA 1
ATOM 1383 C C . ILE A 1 178 ? -2.158 11.172 14.836 1 96.75 178 ILE A C 1
ATOM 1385 O O . ILE A 1 178 ? -2.74 10.273 15.438 1 96.75 178 ILE A O 1
ATOM 1389 N N . ILE A 1 179 ? -0.99 11.023 14.227 1 98.31 179 ILE A N 1
ATOM 1390 C CA . ILE A 1 179 ? -0.445 9.695 13.984 1 98.31 179 ILE A CA 1
ATOM 1391 C C . ILE A 1 179 ? 0.941 9.578 14.609 1 98.31 179 ILE A C 1
ATOM 1393 O O . ILE A 1 179 ? 1.745 10.508 14.531 1 98.31 179 ILE A O 1
ATOM 1397 N N . ARG A 1 180 ? 1.174 8.461 15.227 1 98.38 180 ARG A N 1
ATOM 1398 C CA . ARG A 1 180 ? 2.498 8.164 15.766 1 98.38 180 ARG A CA 1
ATOM 1399 C C . ARG A 1 180 ? 3.105 6.941 15.086 1 98.38 180 ARG A C 1
ATOM 1401 O O . ARG A 1 180 ? 2.436 5.918 14.93 1 98.38 180 ARG A O 1
ATOM 1408 N N . PHE A 1 181 ? 4.348 7.098 14.672 1 98.81 181 PHE A N 1
ATOM 1409 C CA . PHE A 1 181 ? 5.105 5.996 14.086 1 98.81 181 PHE A CA 1
ATOM 1410 C C . PHE A 1 181 ? 6.355 5.703 14.906 1 98.81 181 PHE A C 1
ATOM 1412 O O . PHE A 1 181 ? 6.848 6.57 15.633 1 98.81 181 PHE A O 1
ATOM 1419 N N . LYS A 1 182 ? 6.824 4.523 14.805 1 98.81 182 LYS A N 1
ATOM 1420 C CA . LYS A 1 182 ? 8.125 4.117 15.328 1 98.81 182 LYS A CA 1
ATOM 1421 C C . LYS A 1 182 ? 9.039 3.629 14.203 1 98.81 182 LYS A C 1
ATOM 1423 O O . LYS A 1 182 ? 8.609 2.877 13.328 1 98.81 182 LYS A O 1
ATOM 1428 N N . ARG A 1 183 ? 10.258 4.043 14.281 1 98.56 183 ARG A N 1
ATOM 1429 C CA . ARG A 1 183 ? 11.219 3.6 13.281 1 98.56 183 ARG A CA 1
ATOM 1430 C C . ARG A 1 183 ? 11.484 2.102 13.398 1 98.56 183 ARG A C 1
ATOM 1432 O O . ARG A 1 183 ? 11.758 1.595 14.484 1 98.56 183 ARG A O 1
ATOM 1439 N N . ILE A 1 184 ? 11.383 1.412 12.312 1 97.62 184 ILE A N 1
ATOM 1440 C CA . ILE A 1 184 ? 11.672 -0.015 12.227 1 97.62 184 ILE A CA 1
ATOM 1441 C C . ILE A 1 184 ? 13.094 -0.222 11.711 1 97.62 184 ILE A C 1
ATOM 1443 O O . ILE A 1 184 ? 13.805 -1.111 12.172 1 97.62 184 ILE A O 1
ATOM 1447 N N . GLU A 1 185 ? 13.445 0.6 10.672 1 94.25 185 GLU A N 1
ATOM 1448 C CA . GLU A 1 185 ? 14.742 0.509 10.016 1 94.25 185 GLU A CA 1
ATOM 1449 C C . GLU A 1 185 ? 15.102 1.818 9.32 1 94.25 185 GLU A C 1
ATOM 1451 O O . GLU A 1 185 ? 14.219 2.574 8.914 1 94.25 185 GLU A O 1
ATOM 1456 N N . MET B 1 1 ? 29.266 -113.312 16.938 1 28.55 1 MET B N 1
ATOM 1457 C CA . MET B 1 1 ? 30.672 -113 17.141 1 28.55 1 MET B CA 1
ATOM 1458 C C . MET B 1 1 ? 31 -111.625 16.594 1 28.55 1 MET B C 1
ATOM 1460 O O . MET B 1 1 ? 31.469 -111.5 15.469 1 28.55 1 MET B O 1
ATOM 1464 N N . ALA B 1 2 ? 29.938 -110.562 16.781 1 35.59 2 ALA B N 1
ATOM 1465 C CA . ALA B 1 2 ? 29.688 -109.312 16.172 1 35.59 2 ALA B CA 1
ATOM 1466 C C . ALA B 1 2 ? 30.781 -108.312 16.531 1 35.59 2 ALA B C 1
ATOM 1468 O O . ALA B 1 2 ? 31.062 -108.062 17.703 1 35.59 2 ALA B O 1
ATOM 1469 N N . LEU B 1 3 ? 31.844 -108.125 15.609 1 32.31 3 LEU B N 1
ATOM 1470 C CA . LEU B 1 3 ? 33.125 -107.438 15.547 1 32.31 3 LEU B CA 1
ATOM 1471 C C . LEU B 1 3 ? 32.969 -105.938 15.898 1 32.31 3 LEU B C 1
ATOM 1473 O O . LEU B 1 3 ? 32.125 -105.25 15.32 1 32.31 3 LEU B O 1
AT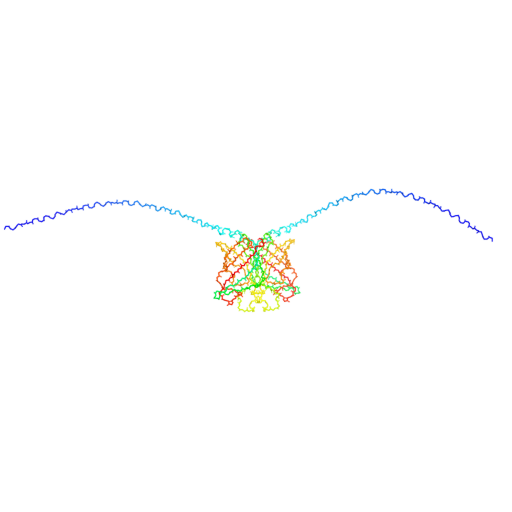OM 1477 N N . GLU B 1 4 ? 33.438 -105.5 17.141 1 30.61 4 GLU B N 1
ATOM 1478 C CA . GLU B 1 4 ? 33.562 -104.312 17.984 1 30.61 4 GLU B CA 1
ATOM 1479 C C . GLU B 1 4 ? 34.406 -103.188 17.312 1 30.61 4 GLU B C 1
ATOM 1481 O O . GLU B 1 4 ? 35.625 -103.375 17.25 1 30.61 4 GLU B O 1
ATOM 1486 N N . LYS B 1 5 ? 34 -102.812 16.016 1 33 5 LYS B N 1
ATOM 1487 C CA . LYS B 1 5 ? 34.844 -101.875 15.25 1 33 5 LYS B CA 1
ATOM 1488 C C . LYS B 1 5 ? 35.188 -100.625 16.047 1 33 5 LYS B C 1
ATOM 1490 O O . LYS B 1 5 ? 34.312 -100 16.625 1 33 5 LYS B O 1
ATOM 1495 N N . HIS B 1 6 ? 36.375 -100.5 16.672 1 31.88 6 HIS B N 1
ATOM 1496 C CA . HIS B 1 6 ? 37.094 -99.5 17.469 1 31.88 6 HIS B CA 1
ATOM 1497 C C . HIS B 1 6 ? 37.25 -98.188 16.703 1 31.88 6 HIS B C 1
ATOM 1499 O O . HIS B 1 6 ? 37.969 -98.188 15.711 1 31.88 6 HIS B O 1
ATOM 1505 N N . ILE B 1 7 ? 36.125 -97.438 16.375 1 33.03 7 ILE B N 1
ATOM 1506 C CA . ILE B 1 7 ? 36.219 -96.25 15.555 1 33.03 7 ILE B CA 1
ATOM 1507 C C . ILE B 1 7 ? 37.094 -95.188 16.25 1 33.03 7 ILE B C 1
ATOM 1509 O O . ILE B 1 7 ? 36.875 -94.875 17.406 1 33.03 7 ILE B O 1
ATOM 1513 N N . SER B 1 8 ? 38.5 -95.188 15.969 1 26.83 8 SER B N 1
ATOM 1514 C CA . SER B 1 8 ? 39.594 -94.375 16.453 1 26.83 8 SER B CA 1
ATOM 1515 C C . SER B 1 8 ? 39.281 -92.875 16.219 1 26.83 8 SER B C 1
ATOM 1517 O O . SER B 1 8 ? 38.969 -92.5 15.102 1 26.83 8 SER B O 1
ATOM 1519 N N . LEU B 1 9 ? 38.875 -92.062 17.266 1 28.61 9 LEU B N 1
ATOM 1520 C CA . LEU B 1 9 ? 38.469 -90.688 17.531 1 28.61 9 LEU B CA 1
ATOM 1521 C C . LEU B 1 9 ? 39.625 -89.75 17.312 1 28.61 9 LEU B C 1
ATOM 1523 O O . LEU B 1 9 ? 40.5 -89.625 18.172 1 28.61 9 LEU B O 1
ATOM 1527 N N . TYR B 1 10 ? 40.469 -89.875 16.188 1 28.17 10 TYR B N 1
ATOM 1528 C CA . TYR B 1 10 ? 41.625 -89 16.219 1 28.17 10 TYR B CA 1
ATOM 1529 C C . TYR B 1 10 ? 41.188 -87.5 16.188 1 28.17 10 TYR B C 1
ATOM 1531 O O . TYR B 1 10 ? 40.531 -87.062 15.242 1 28.17 10 TYR B O 1
ATOM 1539 N N . VAL B 1 11 ? 40.969 -86.812 17.344 1 29.38 11 VAL B N 1
ATOM 1540 C CA . VAL B 1 11 ? 40.594 -85.438 17.609 1 29.38 11 VAL B CA 1
ATOM 1541 C C . VAL B 1 11 ? 41.719 -84.5 17.188 1 29.38 11 VAL B C 1
ATOM 1543 O O . VAL B 1 11 ? 42.812 -84.5 17.781 1 29.38 11 VAL B O 1
ATOM 1546 N N . LYS B 1 12 ? 42.031 -84.375 15.836 1 29.02 12 LYS B N 1
ATOM 1547 C CA . LYS B 1 12 ? 43.062 -83.438 15.391 1 29.02 12 LYS B CA 1
ATOM 1548 C C . LYS B 1 12 ? 42.844 -82 15.938 1 29.02 12 LYS B C 1
ATOM 1550 O O . LYS B 1 12 ? 41.719 -81.5 15.82 1 29.02 12 LYS B O 1
ATOM 1555 N N . SER B 1 13 ? 43.5 -81.562 17.062 1 31.64 13 SER B N 1
ATOM 1556 C CA . SER B 1 13 ? 43.531 -80.312 17.75 1 31.64 13 SER B CA 1
ATOM 1557 C C . SER B 1 13 ? 44.062 -79.188 16.828 1 31.64 13 SER B C 1
ATOM 1559 O O . SER B 1 13 ? 45.219 -79.25 16.406 1 31.64 13 SER B O 1
ATOM 1561 N N . VAL B 1 14 ? 43.375 -78.812 15.711 1 30.73 14 VAL B N 1
ATOM 1562 C CA . VAL B 1 14 ? 43.844 -77.75 14.82 1 30.73 14 VAL B CA 1
ATOM 1563 C C . VAL B 1 14 ? 44.094 -76.5 15.617 1 30.73 14 VAL B C 1
ATOM 1565 O O . VAL B 1 14 ? 43.188 -76 16.312 1 30.73 14 VAL B O 1
ATOM 1568 N N . ILE B 1 15 ? 45.312 -76.188 16.188 1 31.97 15 ILE B N 1
ATOM 1569 C CA . ILE B 1 15 ? 45.75 -75 16.891 1 31.97 15 ILE B CA 1
ATOM 1570 C C . ILE B 1 15 ? 45.656 -73.75 15.953 1 31.97 15 ILE B C 1
ATOM 1572 O O . ILE B 1 15 ? 46.344 -73.75 14.93 1 31.97 15 ILE B O 1
ATOM 1576 N N . ALA B 1 16 ? 44.469 -73.25 15.609 1 29.56 16 ALA B N 1
ATOM 1577 C CA . ALA B 1 16 ? 44.344 -72.062 14.75 1 29.56 16 ALA B CA 1
ATOM 1578 C C . ALA B 1 16 ? 45.094 -70.875 15.344 1 29.56 16 ALA B C 1
ATOM 1580 O O . ALA B 1 16 ? 44.844 -70.5 16.5 1 29.56 16 ALA B O 1
ATOM 1581 N N . VAL B 1 17 ? 46.406 -70.625 14.977 1 32.47 17 VAL B N 1
ATOM 1582 C CA . VAL B 1 17 ? 47.25 -69.5 15.344 1 32.47 17 VAL B CA 1
ATOM 1583 C C . VAL B 1 17 ? 46.531 -68.188 14.961 1 32.47 17 VAL B C 1
ATOM 1585 O O . VAL B 1 17 ? 46.156 -68 13.797 1 32.47 17 VAL B O 1
ATOM 1588 N N . CYS B 1 18 ? 45.781 -67.562 15.883 1 28.66 18 CYS B N 1
ATOM 1589 C CA . CYS B 1 18 ? 45.094 -66.25 15.758 1 28.66 18 CYS B CA 1
ATOM 1590 C C . CYS B 1 18 ? 46.062 -65.125 15.406 1 28.66 18 CYS B C 1
ATOM 1592 O O . CYS B 1 18 ? 46.938 -64.812 16.203 1 28.66 18 CYS B O 1
ATOM 1594 N N . ALA B 1 19 ? 46.562 -65.125 14.141 1 34.41 19 ALA B N 1
ATOM 1595 C CA . ALA B 1 19 ? 47.375 -64 13.789 1 34.41 19 ALA B CA 1
ATOM 1596 C C . ALA B 1 19 ? 46.656 -62.688 14.086 1 34.41 19 ALA B C 1
ATOM 1598 O O . ALA B 1 19 ? 45.531 -62.469 13.656 1 34.41 19 ALA B O 1
ATOM 1599 N N . VAL B 1 20 ? 46.969 -61.969 15.195 1 35.38 20 VAL B N 1
ATOM 1600 C CA . VAL B 1 20 ? 46.469 -60.688 15.648 1 35.38 20 VAL B CA 1
ATOM 1601 C C . VAL B 1 20 ? 46.844 -59.594 14.633 1 35.38 20 VAL B C 1
ATOM 1603 O O . VAL B 1 20 ? 48.031 -59.375 14.375 1 35.38 20 VAL B O 1
ATOM 1606 N N . SER B 1 21 ? 46.219 -59.562 13.445 1 34.62 21 SER B N 1
ATOM 1607 C CA . SER B 1 21 ? 46.531 -58.438 12.57 1 34.62 21 SER B CA 1
ATOM 1608 C C . SER B 1 21 ? 46.281 -57.094 13.273 1 34.62 21 SER B C 1
ATOM 1610 O O . SER B 1 21 ? 45.25 -56.906 13.914 1 34.62 21 SER B O 1
ATOM 1612 N N . VAL B 1 22 ? 47.312 -56.344 13.719 1 39.88 22 VAL B N 1
ATOM 1613 C CA . VAL B 1 22 ? 47.281 -55 14.266 1 39.88 22 VAL B CA 1
ATOM 1614 C C . VAL B 1 22 ? 46.656 -54.031 13.258 1 39.88 22 VAL B C 1
ATOM 1616 O O . VAL B 1 22 ? 47.188 -53.844 12.164 1 39.88 22 VAL B O 1
ATOM 1619 N N . LEU B 1 23 ? 45.312 -53.969 13.188 1 36.28 23 LEU B N 1
ATOM 1620 C CA . LEU B 1 23 ? 44.656 -52.969 12.352 1 36.28 23 LEU B CA 1
ATOM 1621 C C . LEU B 1 23 ? 45.094 -51.562 12.758 1 36.28 23 LEU B C 1
ATOM 1623 O O . LEU B 1 23 ? 44.906 -51.156 13.906 1 36.28 23 LEU B O 1
ATOM 1627 N N . THR B 1 24 ? 46.156 -51.031 12.148 1 39.5 24 THR B N 1
ATOM 1628 C CA . THR B 1 24 ? 46.469 -49.594 12.328 1 39.5 24 THR B CA 1
ATOM 1629 C C . THR B 1 24 ? 45.219 -48.75 12.078 1 39.5 24 THR B C 1
ATOM 1631 O O . THR B 1 24 ? 44.531 -48.938 11.078 1 39.5 24 THR B O 1
ATOM 1634 N N . ALA B 1 25 ? 44.594 -48.188 13.133 1 37.19 25 ALA B N 1
ATOM 1635 C CA . ALA B 1 25 ? 43.469 -47.219 13.109 1 37.19 25 ALA B CA 1
ATOM 1636 C C . ALA B 1 25 ? 43.781 -46.062 12.188 1 37.19 25 ALA B C 1
ATOM 1638 O O . ALA B 1 25 ? 44.688 -45.281 12.461 1 37.19 25 ALA B O 1
ATOM 1639 N N . ALA B 1 26 ? 43.656 -46.219 10.836 1 42.34 26 ALA B N 1
ATOM 1640 C CA . ALA B 1 26 ? 43.75 -45 10.062 1 42.34 26 ALA B CA 1
ATOM 1641 C C . ALA B 1 26 ? 42.875 -43.906 10.672 1 42.34 26 ALA B C 1
ATOM 1643 O O . ALA B 1 26 ? 41.719 -44.156 11.023 1 42.34 26 ALA B O 1
ATOM 1644 N N . VAL B 1 27 ? 43.406 -42.844 11.344 1 47.66 27 VAL B N 1
ATOM 1645 C CA . VAL B 1 27 ? 42.719 -41.625 11.742 1 47.66 27 VAL B CA 1
ATOM 1646 C C . VAL B 1 27 ? 41.875 -41.125 10.594 1 47.66 27 VAL B C 1
ATOM 1648 O O . VAL B 1 27 ? 42.344 -40.969 9.469 1 47.66 27 VAL B O 1
ATOM 1651 N N . PRO B 1 28 ? 40.5 -41.375 10.688 1 44.53 28 PRO B N 1
ATOM 1652 C CA . PRO B 1 28 ? 39.719 -40.75 9.625 1 44.53 28 PRO B CA 1
ATOM 1653 C C . PRO B 1 28 ? 40.156 -39.312 9.336 1 44.53 28 PRO B C 1
ATOM 1655 O O . PRO B 1 28 ? 40.406 -38.531 10.266 1 44.53 28 PRO B O 1
ATOM 1658 N N . ALA B 1 29 ? 40.906 -39.094 8.188 1 46.53 29 ALA B N 1
ATOM 1659 C CA . ALA B 1 29 ? 41.062 -37.719 7.723 1 46.53 29 ALA B CA 1
ATOM 1660 C C . ALA B 1 29 ? 39.812 -36.906 8.031 1 46.53 29 ALA B C 1
ATOM 1662 O O . ALA B 1 29 ? 38.688 -37.375 7.875 1 46.53 29 ALA B O 1
ATOM 1663 N N . CYS B 1 30 ? 39.906 -35.906 8.93 1 39.28 30 CYS B N 1
ATOM 1664 C CA . CYS B 1 30 ? 38.875 -34.906 9.133 1 39.28 30 CYS B CA 1
ATOM 1665 C C . CYS B 1 30 ? 38.219 -34.5 7.812 1 39.28 30 CYS B C 1
ATOM 1667 O O . CYS B 1 30 ? 38.875 -34.031 6.902 1 39.28 30 CYS B O 1
ATOM 1669 N N . ALA B 1 31 ? 37.188 -35.312 7.359 1 42.38 31 ALA B N 1
ATOM 1670 C CA . ALA B 1 31 ? 36.344 -34.688 6.328 1 42.38 31 ALA B CA 1
ATOM 1671 C C . ALA B 1 31 ? 36.375 -33.156 6.488 1 42.38 31 ALA B C 1
ATOM 1673 O O . ALA B 1 31 ? 36 -32.656 7.543 1 42.38 31 ALA B O 1
ATOM 1674 N N . GLN B 1 32 ? 37.344 -32.5 5.922 1 40.53 32 GLN B N 1
ATOM 1675 C CA . GLN B 1 32 ? 37.125 -31.078 5.77 1 40.53 32 GLN B CA 1
ATOM 1676 C C . GLN B 1 32 ? 35.656 -30.766 5.453 1 40.53 32 GLN B C 1
ATOM 1678 O O . GLN B 1 32 ? 35.094 -31.312 4.508 1 40.53 32 GLN B O 1
ATOM 1683 N N . ASP B 1 33 ? 34.812 -30.469 6.371 1 40.81 33 ASP B N 1
ATOM 1684 C CA . ASP B 1 33 ? 33.562 -29.781 6.066 1 40.81 33 ASP B CA 1
ATOM 1685 C C . ASP B 1 33 ? 33.719 -28.844 4.875 1 40.81 33 ASP B C 1
ATOM 1687 O O . ASP B 1 33 ? 34.406 -27.828 4.969 1 40.81 33 ASP B O 1
ATOM 1691 N N . THR B 1 34 ? 33.938 -29.391 3.674 1 38.03 34 THR B N 1
ATOM 1692 C CA . THR B 1 34 ? 33.75 -28.422 2.613 1 38.03 34 THR B CA 1
ATOM 1693 C C . THR B 1 34 ? 32.562 -27.484 2.947 1 38.03 34 THR B C 1
ATOM 1695 O O . THR B 1 34 ? 31.422 -27.938 3.031 1 38.03 34 THR B O 1
ATOM 1698 N N . LYS B 1 35 ? 32.812 -26.562 3.736 1 42.06 35 LYS B N 1
ATOM 1699 C CA . LYS B 1 35 ? 31.859 -25.469 3.686 1 42.06 35 LYS B CA 1
ATOM 1700 C C . LYS B 1 35 ? 31.266 -25.312 2.287 1 42.06 35 LYS B C 1
ATOM 1702 O O . LYS B 1 35 ? 31.969 -24.906 1.354 1 42.06 35 LYS B O 1
ATOM 1707 N N . GLU B 1 36 ? 30.5 -26.297 1.735 1 41.28 36 GLU B N 1
ATOM 1708 C CA . GLU B 1 36 ? 29.688 -25.938 0.576 1 41.28 36 GLU B CA 1
ATOM 1709 C C . GLU B 1 36 ? 29.281 -24.469 0.601 1 41.28 36 GLU B C 1
ATOM 1711 O O . GLU B 1 36 ? 28.516 -24.047 1.461 1 41.28 36 GLU B O 1
ATOM 1716 N N . THR B 1 37 ? 30.047 -23.531 0.449 1 47.84 37 THR B N 1
ATOM 1717 C CA . THR B 1 37 ? 29.672 -22.156 0.144 1 47.84 37 THR B CA 1
ATOM 1718 C C . THR B 1 37 ? 28.484 -22.109 -0.811 1 47.84 37 THR B C 1
ATOM 1720 O O . THR B 1 37 ? 28.594 -22.516 -1.97 1 47.84 37 THR B O 1
ATOM 1723 N N . THR B 1 38 ? 27.281 -22.516 -0.454 1 54.88 38 THR B N 1
ATOM 1724 C CA . THR B 1 38 ? 26.094 -22.422 -1.279 1 54.88 38 THR B CA 1
ATOM 1725 C C . THR B 1 38 ? 26.125 -21.156 -2.131 1 54.88 38 THR B C 1
ATOM 1727 O O . THR B 1 38 ? 25.938 -20.047 -1.618 1 54.88 38 THR B O 1
ATOM 1730 N N . SER B 1 39 ? 26.969 -21.047 -3.008 1 65.06 39 SER B N 1
ATOM 1731 C CA . SER B 1 39 ? 27.141 -19.984 -4.008 1 65.06 39 SER B CA 1
ATOM 1732 C C . SER B 1 39 ? 25.797 -19.594 -4.613 1 65.06 39 SER B C 1
ATOM 1734 O O . SER B 1 39 ? 25 -20.453 -4.988 1 65.06 39 SER B O 1
ATOM 1736 N N . ILE B 1 40 ? 25.297 -18.391 -4.277 1 75.44 40 ILE B N 1
ATOM 1737 C CA . ILE B 1 40 ? 24.141 -17.812 -4.941 1 75.44 40 ILE B CA 1
ATOM 1738 C C . ILE B 1 40 ? 24.297 -17.938 -6.457 1 75.44 40 ILE B C 1
ATOM 1740 O O . ILE B 1 40 ? 25.359 -17.672 -7.004 1 75.44 40 ILE B O 1
ATOM 1744 N N . SER B 1 41 ? 23.375 -18.656 -7.137 1 84.62 41 SER B N 1
ATOM 1745 C CA . SER B 1 41 ? 23.375 -18.797 -8.594 1 84.62 41 SER B CA 1
ATOM 1746 C C . SER B 1 41 ? 23.438 -17.438 -9.281 1 84.62 41 SER B C 1
ATOM 1748 O O . SER B 1 41 ? 23.031 -16.438 -8.711 1 84.62 41 SER B O 1
ATOM 1750 N N . ALA B 1 42 ? 24.078 -17.359 -10.422 1 87.56 42 ALA B N 1
ATOM 1751 C CA . ALA B 1 42 ? 24.125 -16.141 -11.227 1 87.56 42 ALA B CA 1
ATOM 1752 C C . ALA B 1 42 ? 22.719 -15.602 -11.484 1 87.56 42 ALA B C 1
ATOM 1754 O O . ALA B 1 42 ? 22.516 -14.383 -11.492 1 87.56 42 ALA B O 1
ATOM 1755 N N . GLU B 1 43 ? 21.797 -16.516 -11.664 1 87.88 43 GLU B N 1
ATOM 1756 C CA . GLU B 1 43 ? 20.406 -16.125 -11.883 1 87.88 43 GLU B CA 1
ATOM 1757 C C . GLU B 1 43 ? 19.844 -15.383 -10.68 1 87.88 43 GLU B C 1
ATOM 1759 O O . GLU B 1 43 ? 19.203 -14.336 -10.836 1 87.88 43 GLU B O 1
ATOM 1764 N N . THR B 1 44 ? 20.125 -15.914 -9.586 1 90 44 THR B N 1
ATOM 1765 C CA . THR B 1 44 ? 19.641 -15.297 -8.352 1 90 44 THR B CA 1
ATOM 1766 C C . THR B 1 44 ? 20.281 -13.93 -8.148 1 90 44 THR B C 1
ATOM 1768 O O . THR B 1 44 ? 19.594 -12.969 -7.805 1 90 44 THR B O 1
ATOM 1771 N N . ALA B 1 45 ? 21.547 -13.875 -8.328 1 90.94 45 ALA B N 1
ATOM 1772 C CA . ALA B 1 45 ? 22.281 -12.617 -8.156 1 90.94 45 ALA B CA 1
ATOM 1773 C C . ALA B 1 45 ? 21.766 -11.555 -9.117 1 90.94 45 ALA B C 1
ATOM 1775 O O . ALA B 1 45 ? 21.609 -10.391 -8.742 1 90.94 45 ALA B O 1
ATOM 1776 N N . ASN B 1 46 ? 21.531 -11.93 -10.328 1 92.69 46 ASN B N 1
ATOM 1777 C CA . ASN B 1 46 ? 21.016 -11 -11.328 1 92.69 46 ASN B CA 1
ATOM 1778 C C . ASN B 1 46 ? 19.625 -10.5 -10.969 1 92.69 46 ASN B C 1
ATOM 1780 O O . ASN B 1 46 ? 19.328 -9.305 -11.094 1 92.69 46 ASN B O 1
ATOM 1784 N N . LEU B 1 47 ? 18.75 -11.398 -10.508 1 96.19 47 LEU B N 1
ATOM 1785 C CA . LEU B 1 47 ? 17.391 -10.977 -10.148 1 96.19 47 LEU B CA 1
ATOM 1786 C C . LEU B 1 47 ? 17.422 -10.055 -8.938 1 96.19 47 LEU B C 1
ATOM 1788 O O . LEU B 1 47 ? 16.656 -9.078 -8.883 1 96.19 47 LEU B O 1
ATOM 1792 N N . LYS B 1 48 ? 18.25 -10.359 -7.98 1 95.81 48 LYS B N 1
ATOM 1793 C CA . LYS B 1 48 ? 18.359 -9.523 -6.789 1 95.81 48 LYS B CA 1
ATOM 1794 C C . LYS B 1 48 ? 18.688 -8.078 -7.156 1 95.81 48 LYS B C 1
ATOM 1796 O O . LYS B 1 48 ? 18.172 -7.141 -6.543 1 95.81 48 LYS B O 1
ATOM 1801 N N . LYS B 1 49 ? 19.5 -7.957 -8.109 1 96 49 LYS B N 1
ATOM 1802 C CA . LYS B 1 49 ? 19.906 -6.629 -8.562 1 96 49 LYS B CA 1
ATOM 1803 C C . LYS B 1 49 ? 18.828 -5.996 -9.43 1 96 49 LYS B C 1
ATOM 1805 O O . LYS B 1 49 ? 18.469 -4.828 -9.242 1 96 49 LYS B O 1
ATOM 1810 N N . ASN B 1 50 ? 18.281 -6.73 -10.352 1 97.31 50 ASN B N 1
ATOM 1811 C CA . ASN B 1 50 ? 17.438 -6.18 -11.414 1 97.31 50 ASN B CA 1
ATOM 1812 C C . ASN B 1 50 ? 16.016 -5.926 -10.938 1 97.31 50 ASN B C 1
ATOM 1814 O O . ASN B 1 50 ? 15.281 -5.148 -11.547 1 97.31 50 ASN B O 1
ATOM 1818 N N . ILE B 1 51 ? 15.586 -6.586 -9.852 1 98.31 51 ILE B N 1
ATOM 1819 C CA . ILE B 1 51 ? 14.211 -6.441 -9.383 1 98.31 51 ILE B CA 1
ATOM 1820 C C . ILE B 1 51 ? 14.055 -5.113 -8.648 1 98.31 51 ILE B C 1
ATOM 1822 O O . ILE B 1 51 ? 12.938 -4.594 -8.523 1 98.31 51 ILE B O 1
ATOM 1826 N N . VAL B 1 52 ? 15.188 -4.516 -8.141 1 98.38 52 VAL B N 1
ATOM 1827 C CA . VAL B 1 52 ? 15.164 -3.297 -7.34 1 98.38 52 VAL B CA 1
ATOM 1828 C C . VAL B 1 52 ? 14.688 -2.125 -8.195 1 98.38 52 VAL B C 1
ATOM 1830 O O . VAL B 1 52 ? 15.117 -1.967 -9.344 1 98.38 52 VAL B O 1
ATOM 1833 N N . GLY B 1 53 ? 13.766 -1.344 -7.688 1 98.19 53 GLY B N 1
ATOM 1834 C CA . GLY B 1 53 ? 13.219 -0.198 -8.398 1 98.19 53 GLY B CA 1
ATOM 1835 C C . GLY B 1 53 ? 11.719 -0.062 -8.242 1 98.19 53 GLY B C 1
ATOM 1836 O O . GLY B 1 53 ? 11.133 -0.6 -7.297 1 98.19 53 GLY B O 1
ATOM 1837 N N . VAL B 1 54 ? 11.164 0.779 -9.016 1 98.81 54 VAL B N 1
ATOM 1838 C CA . VAL B 1 54 ? 9.727 1.027 -9.031 1 98.81 54 VAL B CA 1
ATOM 1839 C C . VAL B 1 54 ? 9.125 0.506 -10.328 1 98.81 54 VAL B C 1
ATOM 1841 O O . VAL B 1 54 ? 9.672 0.74 -11.414 1 98.81 54 VAL B O 1
ATOM 1844 N N . TRP B 1 55 ? 8.102 -0.227 -10.234 1 98.88 55 TRP B N 1
ATOM 1845 C CA . TRP B 1 55 ? 7.418 -0.855 -11.359 1 98.88 55 TRP B CA 1
ATOM 1846 C C . TRP B 1 55 ? 5.973 -0.384 -11.453 1 98.88 55 TRP B C 1
ATOM 1848 O O . TRP B 1 55 ? 5.34 -0.094 -10.438 1 98.88 55 TRP B O 1
ATOM 1858 N N . GLY B 1 56 ? 5.488 -0.281 -12.688 1 98.81 56 GLY B N 1
ATOM 1859 C CA . GLY B 1 56 ? 4.098 0.037 -12.953 1 98.81 56 GLY B CA 1
ATOM 1860 C C . GLY B 1 56 ? 3.316 -1.132 -13.531 1 98.81 56 GLY B C 1
ATOM 1861 O O . GLY B 1 56 ? 3.836 -1.885 -14.359 1 98.81 56 GLY B O 1
ATOM 1862 N N . LEU B 1 57 ? 2.113 -1.269 -13.109 1 98.81 57 LEU B N 1
ATOM 1863 C CA . LEU B 1 57 ? 1.265 -2.357 -13.578 1 98.81 57 LEU B CA 1
ATOM 1864 C C . LEU B 1 57 ? 0.829 -2.125 -15.016 1 98.81 57 LEU B C 1
ATOM 1866 O O . LEU B 1 57 ? 0.364 -1.036 -15.359 1 98.81 57 LEU B O 1
ATOM 1870 N N . VAL B 1 58 ? 0.972 -3.113 -15.812 1 98 58 VAL B N 1
ATOM 1871 C CA . VAL B 1 58 ? 0.522 -3.055 -17.203 1 98 58 VAL B CA 1
ATOM 1872 C C . VAL B 1 58 ? -0.752 -3.881 -17.359 1 98 58 VAL B C 1
ATOM 1874 O O . VAL B 1 58 ? -1.725 -3.418 -17.969 1 98 58 VAL B O 1
ATOM 1877 N N . SER B 1 59 ? -0.733 -5.098 -16.828 1 97.25 59 SER B N 1
ATOM 1878 C CA . SER B 1 59 ? -1.895 -5.98 -16.922 1 97.25 59 SER B CA 1
ATOM 1879 C C . SER B 1 59 ? -1.901 -7 -15.789 1 97.25 59 SER B C 1
ATOM 1881 O O . SER B 1 59 ? -0.857 -7.293 -15.203 1 97.25 59 SER B O 1
ATOM 1883 N N . TYR B 1 60 ? -3.039 -7.465 -15.508 1 96.94 60 TYR B N 1
ATOM 1884 C CA . TYR B 1 60 ? -3.307 -8.484 -14.508 1 96.94 60 TYR B CA 1
ATOM 1885 C C . TYR B 1 60 ? -4.359 -9.477 -15 1 96.94 60 TYR B C 1
ATOM 1887 O O . TYR B 1 60 ? -5.551 -9.164 -15.023 1 96.94 60 TYR B O 1
ATOM 1895 N N . LYS B 1 61 ? -3.904 -10.609 -15.305 1 94.75 61 LYS B N 1
ATOM 1896 C CA . LYS B 1 61 ? -4.809 -11.664 -15.758 1 94.75 61 LYS B CA 1
ATOM 1897 C C . LYS B 1 61 ? -4.832 -12.828 -14.766 1 94.75 61 LYS B C 1
ATOM 1899 O O . LYS B 1 61 ? -3.859 -13.055 -14.047 1 94.75 61 LYS B O 1
ATOM 1904 N N . VAL B 1 62 ? -5.906 -13.453 -14.742 1 93.56 62 VAL B N 1
ATOM 1905 C CA . VAL B 1 62 ? -6.07 -14.625 -13.891 1 93.56 62 VAL B CA 1
ATOM 1906 C C . VAL B 1 62 ? -6.523 -15.812 -14.734 1 93.56 62 VAL B C 1
ATOM 1908 O O . VAL B 1 62 ? -7.391 -15.68 -15.602 1 93.56 62 VAL B O 1
ATOM 1911 N N . GLU B 1 63 ? -5.883 -16.938 -14.492 1 93.81 63 GLU B N 1
ATOM 1912 C CA . GLU B 1 63 ? -6.234 -18.188 -15.156 1 93.81 63 GLU B CA 1
ATOM 1913 C C . GLU B 1 63 ? -6.914 -19.156 -14.188 1 93.81 63 GLU B C 1
ATOM 1915 O O . GLU B 1 63 ? -6.395 -19.422 -13.102 1 93.81 63 GLU B O 1
ATOM 1920 N N . ASP B 1 64 ? -8.047 -19.609 -14.648 1 91.75 64 ASP B N 1
ATOM 1921 C CA . ASP B 1 64 ? -8.742 -20.641 -13.875 1 91.75 64 ASP B CA 1
ATOM 1922 C C . ASP B 1 64 ? -8.125 -22.016 -14.102 1 91.75 64 ASP B C 1
ATOM 1924 O O . ASP B 1 64 ? -7.957 -22.438 -15.242 1 91.75 64 ASP B O 1
ATOM 1928 N N . LYS B 1 65 ? -7.879 -22.672 -13.016 1 92 65 LYS B N 1
ATOM 1929 C CA . LYS B 1 65 ? -7.176 -23.953 -13.156 1 92 65 LYS B CA 1
ATOM 1930 C C . LYS B 1 65 ? -8.062 -25 -13.828 1 92 65 LYS B C 1
ATOM 1932 O O . LYS B 1 65 ? -7.59 -25.766 -14.664 1 92 65 LYS B O 1
ATOM 1937 N N . GLU B 1 66 ? -9.242 -25.016 -13.438 1 91.19 66 GLU B N 1
ATOM 1938 C CA . GLU B 1 66 ? -10.141 -26.062 -13.922 1 91.19 66 GLU B CA 1
ATOM 1939 C C . GLU B 1 66 ? -10.523 -25.828 -15.383 1 91.19 66 GLU B C 1
ATOM 1941 O O . GLU B 1 66 ? -10.469 -26.75 -16.203 1 91.19 66 GLU B O 1
ATOM 1946 N N . THR B 1 67 ? -10.836 -24.656 -15.773 1 91.25 67 THR B N 1
ATOM 1947 C CA . THR B 1 67 ? -11.398 -24.391 -17.094 1 91.25 67 THR B CA 1
ATOM 1948 C C . THR B 1 67 ? -10.32 -23.875 -18.047 1 91.25 67 THR B C 1
ATOM 1950 O O . THR B 1 67 ? -10.5 -23.906 -19.266 1 91.25 67 THR B O 1
ATOM 1953 N N . GLY B 1 68 ? -9.305 -23.328 -17.5 1 91.19 68 GLY B N 1
ATOM 1954 C CA . GLY B 1 68 ? -8.281 -22.703 -18.312 1 91.19 68 GLY B CA 1
ATOM 1955 C C . GLY B 1 68 ? -8.672 -21.312 -18.797 1 91.19 68 GLY B C 1
ATOM 1956 O O . GLY B 1 68 ? -7.91 -20.672 -19.516 1 91.19 68 GLY B O 1
ATOM 1957 N N . LYS B 1 69 ? -9.797 -20.906 -18.375 1 91.69 69 LYS B N 1
ATOM 1958 C CA . LYS B 1 69 ? -10.281 -19.594 -18.781 1 91.69 69 LYS B CA 1
ATOM 1959 C C . LYS B 1 69 ? -9.438 -18.484 -18.172 1 91.69 69 LYS B C 1
ATOM 1961 O O . LYS B 1 69 ? -9.078 -18.547 -17 1 91.69 69 LYS B O 1
ATOM 1966 N N . MET B 1 70 ? -9.164 -17.469 -19.109 1 91.75 70 MET B N 1
ATOM 1967 C CA . MET B 1 70 ? -8.438 -16.281 -18.672 1 91.75 70 MET B CA 1
ATOM 1968 C C . MET B 1 70 ? -9.367 -15.094 -18.547 1 91.75 70 MET B C 1
ATOM 1970 O O . MET B 1 70 ? -10.203 -14.852 -19.422 1 91.75 70 MET B O 1
ATOM 1974 N N . ILE B 1 71 ? -9.188 -14.445 -17.406 1 88.88 71 ILE B N 1
ATOM 1975 C CA . ILE B 1 71 ? -9.977 -13.227 -17.25 1 88.88 71 ILE B CA 1
ATOM 1976 C C . ILE B 1 71 ? -9.062 -12.062 -16.891 1 88.88 71 ILE B C 1
ATOM 1978 O O . ILE B 1 71 ? -8.031 -12.25 -16.234 1 88.88 71 ILE B O 1
ATOM 1982 N N . ASP B 1 72 ? -9.469 -10.844 -17.375 1 92 72 ASP B N 1
ATOM 1983 C CA . ASP B 1 72 ? -8.805 -9.617 -16.953 1 92 72 ASP B CA 1
ATOM 1984 C C . ASP B 1 72 ? -9.297 -9.164 -15.586 1 92 72 ASP B C 1
ATOM 1986 O O . ASP B 1 72 ? -10.18 -8.305 -15.484 1 92 72 ASP B O 1
ATOM 1990 N N . ALA B 1 73 ? -8.719 -9.703 -14.594 1 87.62 73 ALA B N 1
ATOM 1991 C CA . ALA B 1 73 ? -9.25 -9.594 -13.242 1 87.62 73 ALA B CA 1
ATOM 1992 C C . ALA B 1 73 ? -9.297 -8.141 -12.781 1 87.62 73 ALA B C 1
ATOM 1994 O O . ALA B 1 73 ? -10.117 -7.773 -11.938 1 87.62 73 ALA B O 1
ATOM 1995 N N . MET B 1 74 ? -8.398 -7.273 -13.336 1 93.19 74 MET B N 1
ATOM 1996 C CA . MET B 1 74 ? -8.359 -5.879 -12.898 1 93.19 74 MET B CA 1
ATOM 1997 C C . MET B 1 74 ? -8.836 -4.949 -14.008 1 93.19 74 MET B C 1
ATOM 1999 O O . MET B 1 74 ? -8.688 -3.732 -13.914 1 93.19 74 MET B O 1
ATOM 2003 N N . GLY B 1 75 ? -9.359 -5.523 -15.07 1 94.06 75 GLY B N 1
ATOM 2004 C CA . GLY B 1 75 ? -9.922 -4.742 -16.172 1 94.06 75 GLY B CA 1
ATOM 2005 C C . GLY B 1 75 ? -8.891 -4.324 -17.188 1 94.06 75 GLY B C 1
ATOM 2006 O O . GLY B 1 75 ? -7.73 -4.746 -17.125 1 94.06 75 GLY B O 1
ATOM 2007 N N . SER B 1 76 ? -9.234 -3.432 -18.125 1 94.12 76 SER B N 1
ATOM 2008 C CA . SER B 1 76 ? -8.461 -3.143 -19.312 1 94.12 76 SER B CA 1
ATOM 2009 C C . SER B 1 76 ? -7.402 -2.076 -19.047 1 94.12 76 SER B C 1
ATOM 2011 O O . SER B 1 76 ? -6.441 -1.94 -19.812 1 94.12 76 SER B O 1
ATOM 2013 N N . SER B 1 77 ? -7.613 -1.297 -18.047 1 96.19 77 SER B N 1
ATOM 2014 C CA . SER B 1 77 ? -6.676 -0.213 -17.766 1 96.19 77 SER B CA 1
ATOM 2015 C C . SER B 1 77 ? -6.344 -0.132 -16.281 1 96.19 77 SER B C 1
ATOM 2017 O O . SER B 1 77 ? -6.559 0.904 -15.648 1 96.19 77 SER B O 1
ATOM 2019 N N . PRO B 1 78 ? -5.793 -1.237 -15.773 1 97.5 78 PRO B N 1
ATOM 2020 C CA . PRO B 1 78 ? -5.434 -1.212 -14.359 1 97.5 78 PRO B CA 1
ATOM 2021 C C . PRO B 1 78 ? -4.273 -0.265 -14.062 1 97.5 78 PRO B C 1
ATOM 2023 O O . PRO B 1 78 ? -3.607 0.21 -14.984 1 97.5 78 PRO B O 1
ATOM 2026 N N . ARG B 1 79 ? -4.137 0.111 -12.852 1 97.94 79 ARG B N 1
ATOM 2027 C CA . ARG B 1 79 ? -3.053 0.96 -12.375 1 97.94 79 ARG B CA 1
ATOM 2028 C C . ARG B 1 79 ? -2.379 0.348 -11.148 1 97.94 79 ARG B C 1
ATOM 2030 O O . ARG B 1 79 ? -3.047 -0.233 -10.289 1 97.94 79 ARG B O 1
ATOM 2037 N N . GLY B 1 80 ? -1.056 0.5 -11.086 1 98.62 80 GLY B N 1
ATOM 2038 C CA . GLY B 1 80 ? -0.38 -0.016 -9.906 1 98.62 80 GLY B CA 1
ATOM 2039 C C . GLY B 1 80 ? 1.073 0.411 -9.82 1 98.62 80 GLY B C 1
ATOM 2040 O O . GLY B 1 80 ? 1.698 0.722 -10.836 1 98.62 80 GLY B O 1
ATOM 2041 N N . ARG B 1 81 ? 1.528 0.467 -8.656 1 98.94 81 ARG B N 1
ATOM 2042 C CA . ARG B 1 81 ? 2.938 0.695 -8.352 1 98.94 81 ARG B CA 1
ATOM 2043 C C . ARG B 1 81 ? 3.471 -0.363 -7.395 1 98.94 81 ARG B C 1
ATOM 2045 O O . ARG B 1 81 ? 2.773 -0.777 -6.469 1 98.94 81 ARG B O 1
ATOM 2052 N N . VAL B 1 82 ? 4.676 -0.762 -7.672 1 98.94 82 VAL B N 1
ATOM 2053 C CA . VAL B 1 82 ? 5.43 -1.67 -6.816 1 98.94 82 VAL B CA 1
ATOM 2054 C C . VAL B 1 82 ? 6.816 -1.093 -6.547 1 98.94 82 VAL B C 1
ATOM 2056 O O . VAL B 1 82 ? 7.488 -0.621 -7.469 1 98.94 82 VAL B O 1
ATOM 2059 N N . ILE B 1 83 ? 7.25 -1.096 -5.328 1 98.94 83 ILE B N 1
ATOM 2060 C CA . ILE B 1 83 ? 8.586 -0.651 -4.957 1 98.94 83 ILE B CA 1
ATOM 2061 C C . ILE B 1 83 ? 9.375 -1.817 -4.363 1 98.94 83 ILE B C 1
ATOM 2063 O O . ILE B 1 83 ? 8.945 -2.424 -3.379 1 98.94 83 ILE B O 1
ATOM 2067 N N . PHE B 1 84 ? 10.445 -2.201 -4.949 1 98.88 84 PHE B N 1
ATOM 2068 C CA . PHE B 1 84 ? 11.461 -3.062 -4.355 1 98.88 84 PHE B CA 1
ATOM 2069 C C . PHE B 1 84 ? 12.664 -2.244 -3.895 1 98.88 84 PHE B C 1
ATOM 2071 O O . PHE B 1 84 ? 13.336 -1.603 -4.707 1 98.88 84 PHE B O 1
ATOM 2078 N N . THR B 1 85 ? 12.938 -2.303 -2.641 1 98.62 85 THR B N 1
ATOM 2079 C CA . THR B 1 85 ? 14.094 -1.571 -2.139 1 98.62 85 THR B CA 1
ATOM 2080 C C . THR B 1 85 ? 15.328 -2.473 -2.094 1 98.62 85 THR B C 1
ATOM 2082 O O . THR B 1 85 ? 15.203 -3.691 -1.957 1 98.62 85 THR B O 1
ATOM 2085 N N . PRO B 1 86 ? 16.516 -1.867 -2.211 1 97.5 86 PRO B N 1
ATOM 2086 C CA . PRO B 1 86 ? 17.734 -2.676 -2.174 1 97.5 86 PRO B CA 1
ATOM 2087 C C . PRO B 1 86 ? 17.922 -3.395 -0.841 1 97.5 86 PRO B C 1
ATOM 2089 O O . PRO B 1 86 ? 18.578 -4.445 -0.79 1 97.5 86 PRO B O 1
ATOM 2092 N N . ASP B 1 87 ? 17.297 -2.889 0.235 1 96.81 87 ASP B N 1
ATOM 2093 C CA . ASP B 1 87 ? 17.516 -3.473 1.556 1 96.81 87 ASP B CA 1
ATOM 2094 C C . ASP B 1 87 ? 16.453 -4.516 1.874 1 96.81 87 ASP B C 1
ATOM 2096 O O . ASP B 1 87 ? 16.344 -4.973 3.014 1 96.81 87 ASP B O 1
ATOM 2100 N N . GLY B 1 88 ? 15.57 -4.84 0.947 1 98.19 88 GLY B N 1
ATOM 2101 C CA . GLY B 1 88 ? 14.797 -6.062 1.099 1 98.19 88 GLY B CA 1
ATOM 2102 C C . GLY B 1 88 ? 13.344 -5.812 1.453 1 98.19 88 GLY B C 1
ATOM 2103 O O . GLY B 1 88 ? 12.68 -6.684 2.016 1 98.19 88 GLY B O 1
ATOM 2104 N N . TRP B 1 89 ? 12.859 -4.59 1.258 1 98.81 89 TRP B N 1
ATOM 2105 C CA . TRP B 1 89 ? 11.445 -4.301 1.445 1 98.81 89 TRP B CA 1
ATOM 2106 C C . TRP B 1 89 ? 10.719 -4.23 0.105 1 98.81 89 TRP B C 1
ATOM 2108 O O . TRP B 1 89 ? 11.312 -3.846 -0.907 1 98.81 89 TRP B O 1
ATOM 2118 N N . VAL B 1 90 ? 9.461 -4.594 0.1 1 98.94 90 VAL B N 1
ATOM 2119 C CA . VAL B 1 90 ? 8.617 -4.473 -1.087 1 98.94 90 VAL B CA 1
ATOM 2120 C C . VAL B 1 90 ? 7.254 -3.908 -0.699 1 98.94 90 VAL B C 1
ATOM 2122 O O . VAL B 1 90 ? 6.711 -4.254 0.352 1 98.94 90 VAL B O 1
ATOM 2125 N N . ALA B 1 91 ? 6.746 -3.014 -1.478 1 98.94 91 ALA B N 1
ATOM 2126 C CA . ALA B 1 91 ? 5.41 -2.439 -1.323 1 98.94 91 ALA B CA 1
ATOM 2127 C C . ALA B 1 91 ? 4.613 -2.545 -2.621 1 98.94 91 ALA B C 1
ATOM 2129 O O . ALA B 1 91 ? 5.133 -2.246 -3.699 1 98.94 91 ALA B O 1
ATOM 2130 N N . PHE B 1 92 ? 3.369 -3.037 -2.496 1 98.94 92 PHE B N 1
ATOM 2131 C CA . PHE B 1 92 ? 2.43 -3.137 -3.607 1 98.94 92 PHE B CA 1
ATOM 2132 C C . PHE B 1 92 ? 1.205 -2.266 -3.361 1 98.94 92 PHE B C 1
ATOM 2134 O O . PHE B 1 92 ? 0.682 -2.219 -2.246 1 98.94 92 PHE B O 1
ATOM 2141 N N . ASN B 1 93 ? 0.795 -1.555 -4.312 1 98.88 93 ASN B N 1
ATOM 2142 C CA . ASN B 1 93 ? -0.546 -0.993 -4.434 1 98.88 93 ASN B CA 1
ATOM 2143 C C . ASN B 1 93 ? -1.069 -1.1 -5.863 1 98.88 93 ASN B C 1
ATOM 2145 O O . ASN B 1 93 ? -0.751 -0.263 -6.711 1 98.88 93 ASN B O 1
ATOM 2149 N N . LEU B 1 94 ? -1.907 -2.113 -6.148 1 98.69 94 LEU B N 1
ATOM 2150 C CA . LEU B 1 94 ? -2.482 -2.387 -7.461 1 98.69 94 LEU B CA 1
ATOM 2151 C C . LEU B 1 94 ? -3.986 -2.137 -7.461 1 98.69 94 LEU B C 1
ATOM 2153 O O . LEU B 1 94 ? -4.684 -2.531 -6.523 1 98.69 94 LEU B O 1
ATOM 2157 N N . GLU B 1 95 ? -4.445 -1.48 -8.516 1 98.44 95 GLU B N 1
ATOM 2158 C CA . GLU B 1 95 ? -5.828 -1.03 -8.625 1 98.44 95 GLU B CA 1
ATOM 2159 C C . GLU B 1 95 ? -6.473 -1.535 -9.914 1 98.44 95 GLU B C 1
ATOM 2161 O O . GLU B 1 95 ? -5.875 -1.451 -10.984 1 98.44 95 GLU B O 1
ATOM 2166 N N . GLY B 1 96 ? -7.66 -1.989 -9.727 1 97.38 96 GLY B N 1
ATOM 2167 C CA . GLY B 1 96 ? -8.445 -2.309 -10.906 1 97.38 96 GLY B CA 1
ATOM 2168 C C . GLY B 1 96 ? -8.812 -1.086 -11.727 1 97.38 96 GLY B C 1
ATOM 2169 O O . GLY B 1 96 ? -8.586 0.047 -11.297 1 97.38 96 GLY B O 1
ATOM 2170 N N . SER B 1 97 ? -9.406 -1.38 -12.828 1 97.19 97 SER B N 1
ATOM 2171 C CA . SER B 1 97 ? -9.82 -0.32 -13.742 1 97.19 97 SER B CA 1
ATOM 2172 C C . SER B 1 97 ? -11.062 0.403 -13.234 1 97.19 97 SER B C 1
ATOM 2174 O O . SER B 1 97 ? -11.883 -0.188 -12.531 1 97.19 97 SER B O 1
ATOM 2176 N N . ASP B 1 98 ? -11.148 1.666 -13.547 1 95.94 98 ASP B N 1
ATOM 2177 C CA . ASP B 1 98 ? -12.344 2.492 -13.414 1 95.94 98 ASP B CA 1
ATOM 2178 C C . ASP B 1 98 ? -12.844 2.51 -11.977 1 95.94 98 ASP B C 1
ATOM 2180 O O . ASP B 1 98 ? -14.047 2.402 -11.727 1 95.94 98 ASP B O 1
ATOM 2184 N N . ARG B 1 99 ? -11.984 2.498 -11.078 1 97.44 99 ARG B N 1
ATOM 2185 C CA . ARG B 1 99 ? -12.375 2.641 -9.68 1 97.44 99 ARG B CA 1
ATOM 2186 C C . ARG B 1 99 ? -12.898 4.043 -9.398 1 97.44 99 ARG B C 1
ATOM 2188 O O . ARG B 1 99 ? -12.281 5.035 -9.789 1 97.44 99 ARG B O 1
ATOM 2195 N N . GLN B 1 100 ? -14.055 4.109 -8.711 1 97.19 100 GLN B N 1
ATOM 2196 C CA . GLN B 1 100 ? -14.68 5.383 -8.367 1 97.19 100 GLN B CA 1
ATOM 2197 C C . GLN B 1 100 ? -14.852 5.52 -6.855 1 97.19 100 GLN B C 1
ATOM 2199 O O . GLN B 1 100 ? -14.93 4.52 -6.141 1 97.19 100 GLN B O 1
ATOM 2204 N N . PRO B 1 101 ? -14.867 6.781 -6.387 1 96.25 101 PRO B N 1
ATOM 2205 C CA . PRO B 1 101 ? -15.109 6.965 -4.953 1 96.25 101 PRO B CA 1
ATOM 2206 C C . PRO B 1 101 ? -16.391 6.273 -4.477 1 96.25 101 PRO B C 1
ATOM 2208 O O . PRO B 1 101 ? -17.406 6.312 -5.168 1 96.25 101 PRO B O 1
ATOM 2211 N N . ALA B 1 102 ? -16.297 5.723 -3.295 1 95.19 102 ALA B N 1
ATOM 2212 C CA . ALA B 1 102 ? -17.438 4.957 -2.771 1 95.19 102 ALA B CA 1
ATOM 2213 C C . ALA B 1 102 ? -18.5 5.883 -2.186 1 95.19 102 ALA B C 1
ATOM 2215 O O . ALA B 1 102 ? -18.172 6.867 -1.518 1 95.19 102 ALA B O 1
ATOM 2216 N N . LYS B 1 103 ? -19.75 5.508 -2.438 1 92.75 103 LYS B N 1
ATOM 2217 C CA . LYS B 1 103 ? -20.875 6.195 -1.818 1 92.75 103 LYS B CA 1
ATOM 2218 C C . LYS B 1 103 ? -21.641 5.262 -0.887 1 92.75 103 LYS B C 1
ATOM 2220 O O . LYS B 1 103 ? -22.312 5.719 0.038 1 92.75 103 LYS B O 1
ATOM 2225 N N . THR B 1 104 ? -21.531 3.959 -1.145 1 94.19 104 THR B N 1
ATOM 2226 C CA . THR B 1 104 ? -22.25 2.947 -0.38 1 94.19 104 THR B CA 1
ATOM 2227 C C . THR B 1 104 ? -21.297 1.851 0.095 1 94.19 104 THR B C 1
ATOM 2229 O O . THR B 1 104 ? -20.141 1.794 -0.331 1 94.19 104 THR B O 1
ATOM 2232 N N . ASP B 1 105 ? -21.844 0.998 0.943 1 94.62 105 ASP B N 1
ATOM 2233 C CA . ASP B 1 105 ? -21.062 -0.144 1.389 1 94.62 105 ASP B CA 1
ATOM 2234 C C . ASP B 1 105 ? -20.797 -1.119 0.241 1 94.62 105 ASP B C 1
ATOM 2236 O O . ASP B 1 105 ? -19.75 -1.767 0.189 1 94.62 105 ASP B O 1
ATOM 2240 N N . ALA B 1 106 ? -21.766 -1.217 -0.645 1 96 106 ALA B N 1
ATOM 2241 C CA . ALA B 1 106 ? -21.547 -2.057 -1.82 1 96 106 ALA B CA 1
ATOM 2242 C C . ALA B 1 106 ? -20.375 -1.54 -2.66 1 96 106 ALA B C 1
ATOM 2244 O O . ALA B 1 106 ? -19.562 -2.324 -3.15 1 96 106 ALA B O 1
ATOM 2245 N N . ASP B 1 107 ? -20.312 -0.214 -2.828 1 96.75 107 ASP B N 1
ATOM 2246 C CA . ASP B 1 107 ? -19.188 0.398 -3.533 1 96.75 107 ASP B CA 1
ATOM 2247 C C . ASP B 1 107 ? -17.859 0.069 -2.848 1 96.75 107 ASP B C 1
ATOM 2249 O O . ASP B 1 107 ? -16.891 -0.275 -3.512 1 96.75 107 ASP B O 1
ATOM 2253 N N . ARG B 1 108 ? -17.906 0.153 -1.556 1 96.62 108 ARG B N 1
ATOM 2254 C CA . ARG B 1 108 ? -16.703 -0.115 -0.781 1 96.62 108 ARG B CA 1
ATOM 2255 C C . ARG B 1 108 ? -16.266 -1.568 -0.931 1 96.62 108 ARG B C 1
ATOM 2257 O O . ARG B 1 108 ? -15.07 -1.855 -1.054 1 96.62 108 ARG B O 1
ATOM 2264 N N . ALA B 1 109 ? -17.203 -2.4 -0.886 1 95.94 109 ALA B N 1
ATOM 2265 C CA . ALA B 1 109 ? -16.906 -3.814 -1.086 1 95.94 109 ALA B CA 1
ATOM 2266 C C . ALA B 1 109 ? -16.25 -4.047 -2.447 1 95.94 109 ALA B C 1
ATOM 2268 O O . ALA B 1 109 ? -15.289 -4.809 -2.562 1 95.94 109 ALA B O 1
ATOM 2269 N N . HIS B 1 110 ? -16.781 -3.383 -3.441 1 95.31 110 HIS B N 1
ATOM 2270 C CA . HIS B 1 110 ? -16.219 -3.51 -4.781 1 95.31 110 HIS B CA 1
ATOM 2271 C C . HIS B 1 110 ? -14.805 -2.955 -4.836 1 95.31 110 HIS B C 1
ATOM 2273 O O . HIS B 1 110 ? -13.93 -3.531 -5.492 1 95.31 110 HIS B O 1
ATOM 2279 N N . LEU B 1 111 ? -14.57 -1.875 -4.156 1 96.81 111 LEU B N 1
ATOM 2280 C CA . LEU B 1 111 ? -13.227 -1.311 -4.098 1 96.81 111 LEU B CA 1
ATOM 2281 C C . LEU B 1 111 ? -12.25 -2.295 -3.461 1 96.81 111 LEU B C 1
ATOM 2283 O O . LEU B 1 111 ? -11.109 -2.426 -3.914 1 96.81 111 LEU B O 1
ATOM 2287 N N . MET B 1 112 ? -12.719 -2.984 -2.455 1 96.06 112 MET B N 1
ATOM 2288 C CA . MET B 1 112 ? -11.867 -3.98 -1.809 1 96.06 112 MET B CA 1
ATOM 2289 C C . MET B 1 112 ? -11.531 -5.117 -2.77 1 96.06 112 MET B C 1
ATOM 2291 O O . MET B 1 112 ? -10.398 -5.605 -2.791 1 96.06 112 MET B O 1
ATOM 2295 N N . LYS B 1 113 ? -12.422 -5.473 -3.643 1 93.25 113 LYS B N 1
ATOM 2296 C CA . LYS B 1 113 ? -12.258 -6.602 -4.555 1 93.25 113 LYS B CA 1
ATOM 2297 C C . LYS B 1 113 ? -11.312 -6.25 -5.703 1 93.25 113 LYS B C 1
ATOM 2299 O O . LYS B 1 113 ? -10.836 -7.137 -6.41 1 93.25 113 LYS B O 1
ATOM 2304 N N . THR B 1 114 ? -11.062 -4.98 -5.867 1 95.5 114 THR B N 1
ATOM 2305 C CA . THR B 1 114 ? -10.258 -4.539 -7 1 95.5 114 THR B CA 1
ATOM 2306 C C . THR B 1 114 ? -8.977 -3.867 -6.523 1 95.5 114 THR B C 1
ATOM 2308 O O . THR B 1 114 ? -8.461 -2.961 -7.184 1 95.5 114 THR B O 1
ATOM 2311 N N . LEU B 1 115 ? -8.57 -4.309 -5.355 1 97.19 115 LEU B N 1
ATOM 2312 C CA . LEU B 1 115 ? -7.355 -3.773 -4.754 1 97.19 115 LEU B CA 1
ATOM 2313 C C . LEU B 1 115 ? -6.426 -4.902 -4.32 1 97.19 115 LEU B C 1
ATOM 2315 O O . LEU B 1 115 ? -6.875 -5.91 -3.777 1 97.19 115 LEU B O 1
ATOM 2319 N N . VAL B 1 116 ? -5.164 -4.766 -4.551 1 97.56 116 VAL B N 1
ATOM 2320 C CA . VAL B 1 116 ? -4.105 -5.535 -3.9 1 97.56 116 VAL B CA 1
ATOM 2321 C C . VAL B 1 116 ? -3.059 -4.586 -3.322 1 97.56 116 VAL B C 1
ATOM 2323 O O . VAL B 1 116 ? -2.414 -3.838 -4.059 1 97.56 116 VAL B O 1
ATOM 2326 N N . ALA B 1 117 ? -2.951 -4.566 -2.041 1 98.75 117 ALA B N 1
ATOM 2327 C CA . ALA B 1 117 ? -2.008 -3.682 -1.363 1 98.75 117 ALA B CA 1
ATOM 2328 C C . ALA B 1 117 ? -1.341 -4.387 -0.186 1 98.75 117 ALA B C 1
ATOM 2330 O O . ALA B 1 117 ? -2.021 -4.949 0.674 1 98.75 117 ALA B O 1
ATOM 2331 N N . TYR B 1 118 ? 0.021 -4.363 -0.157 1 98.81 118 TYR B N 1
ATOM 2332 C CA . TYR B 1 118 ? 0.723 -4.949 0.979 1 98.81 118 TYR B CA 1
ATOM 2333 C C . TYR B 1 118 ? 2.16 -4.449 1.049 1 98.81 118 TYR B C 1
ATOM 2335 O O . TYR B 1 118 ? 2.703 -3.959 0.056 1 98.81 118 TYR B O 1
ATOM 2343 N N . ILE B 1 119 ? 2.727 -4.496 2.158 1 98.94 119 ILE B N 1
ATOM 2344 C CA . ILE B 1 119 ? 4.137 -4.23 2.416 1 98.94 119 ILE B CA 1
ATOM 2345 C C . ILE B 1 119 ? 4.742 -5.383 3.217 1 98.94 119 ILE B C 1
ATOM 2347 O O . ILE B 1 119 ? 4.098 -5.922 4.117 1 98.94 119 ILE B O 1
ATOM 2351 N N . GLY B 1 120 ? 5.969 -5.777 2.873 1 98.88 120 GLY B N 1
ATOM 2352 C CA . GLY B 1 120 ? 6.691 -6.797 3.613 1 98.88 120 GLY B CA 1
ATOM 2353 C C . GLY B 1 120 ? 8.164 -6.871 3.244 1 98.88 120 GLY B C 1
ATOM 2354 O O . GLY B 1 120 ? 8.664 -6.023 2.506 1 98.88 120 GLY B O 1
ATOM 2355 N N . ARG B 1 121 ? 8.805 -7.836 3.809 1 98.88 121 ARG B N 1
ATOM 2356 C CA . ARG B 1 121 ? 10.18 -8.148 3.443 1 98.88 121 ARG B CA 1
ATOM 2357 C C . ARG B 1 121 ? 10.234 -9.188 2.328 1 98.88 121 ARG B C 1
ATOM 2359 O O . ARG B 1 121 ? 9.414 -10.109 2.301 1 98.88 121 ARG B O 1
ATOM 2366 N N . TYR B 1 122 ? 11.188 -8.992 1.438 1 98.81 122 TYR B N 1
ATOM 2367 C CA . TYR B 1 122 ? 11.289 -10.008 0.393 1 98.81 122 TYR B CA 1
ATOM 2368 C C . TYR B 1 122 ? 12.703 -10.578 0.32 1 98.81 122 TYR B C 1
ATOM 2370 O O . TYR B 1 122 ? 13.664 -9.93 0.756 1 98.81 122 TYR B O 1
ATOM 2378 N N . ARG B 1 123 ? 12.789 -11.781 -0.211 1 98.5 123 ARG B N 1
ATOM 2379 C CA . ARG B 1 123 ? 14.031 -12.438 -0.599 1 98.5 123 ARG B CA 1
ATOM 2380 C C . ARG B 1 123 ? 13.922 -13.047 -1.99 1 98.5 123 ARG B C 1
ATOM 2382 O O . ARG B 1 123 ? 12.812 -13.289 -2.479 1 98.5 123 ARG B O 1
ATOM 2389 N N . VAL B 1 124 ? 15.109 -13.242 -2.588 1 98.19 124 VAL B N 1
ATOM 2390 C CA . VAL B 1 124 ? 15.148 -13.836 -3.918 1 98.19 124 VAL B CA 1
ATOM 2391 C C . VAL B 1 124 ? 15.734 -15.25 -3.836 1 98.19 124 VAL B C 1
ATOM 2393 O O . VAL B 1 124 ? 16.734 -15.469 -3.156 1 98.19 124 VAL B O 1
ATOM 2396 N N . GLU B 1 125 ? 15.008 -16.203 -4.473 1 96.94 125 GLU B N 1
ATOM 2397 C CA . GLU B 1 125 ? 15.406 -17.594 -4.609 1 96.94 125 GLU B CA 1
ATOM 2398 C C . GLU B 1 125 ? 15.305 -18.062 -6.059 1 96.94 125 GLU B C 1
ATOM 2400 O O . GLU B 1 125 ? 14.211 -18.375 -6.539 1 96.94 125 GLU B O 1
ATOM 2405 N N . GLY B 1 126 ? 16.484 -18.188 -6.691 1 96.31 126 GLY B N 1
ATOM 2406 C CA . GLY B 1 126 ? 16.422 -18.469 -8.117 1 96.31 126 GLY B CA 1
ATOM 2407 C C . GLY B 1 126 ? 15.766 -17.359 -8.922 1 96.31 126 GLY B C 1
ATOM 2408 O O . GLY B 1 126 ? 16.188 -16.219 -8.859 1 96.31 126 GLY B O 1
ATOM 2409 N N . ASN B 1 127 ? 14.711 -17.719 -9.664 1 97.12 127 ASN B N 1
ATOM 2410 C CA . ASN B 1 127 ? 13.961 -16.734 -10.445 1 97.12 127 ASN B CA 1
ATOM 2411 C C . ASN B 1 127 ? 12.656 -16.359 -9.75 1 97.12 127 ASN B C 1
ATOM 2413 O O . ASN B 1 127 ? 11.695 -15.945 -10.414 1 97.12 127 ASN B O 1
ATOM 2417 N N . GLN B 1 128 ? 12.688 -16.516 -8.398 1 98.31 128 GLN B N 1
ATOM 2418 C CA . GLN B 1 128 ? 11.492 -16.188 -7.621 1 98.31 128 GLN B CA 1
ATOM 2419 C C . GLN B 1 128 ? 11.805 -15.156 -6.539 1 98.31 128 GLN B C 1
ATOM 2421 O O . GLN B 1 128 ? 12.93 -15.102 -6.035 1 98.31 128 GLN B O 1
ATOM 2426 N N . TRP B 1 129 ? 10.812 -14.352 -6.258 1 98.56 129 TRP B N 1
ATOM 2427 C CA . TRP B 1 129 ? 10.898 -13.641 -4.984 1 98.56 129 TRP B CA 1
ATOM 2428 C C . TRP B 1 129 ? 9.797 -14.086 -4.031 1 98.56 129 TRP B C 1
ATOM 2430 O O . TRP B 1 129 ? 8.727 -14.508 -4.465 1 98.56 129 TRP B O 1
ATOM 2440 N N . VAL B 1 130 ? 10.133 -14.133 -2.807 1 98.75 130 VAL B N 1
ATOM 2441 C CA . VAL B 1 130 ? 9.219 -14.516 -1.728 1 98.75 130 VAL B CA 1
ATOM 2442 C C . VAL B 1 130 ? 9.039 -13.336 -0.768 1 98.75 130 VAL B C 1
ATOM 2444 O O . VAL B 1 130 ? 10.023 -12.812 -0.228 1 98.75 130 VAL B O 1
ATOM 2447 N N . THR B 1 131 ? 7.781 -12.914 -0.608 1 98.81 131 THR B N 1
ATOM 2448 C CA . THR B 1 131 ? 7.469 -11.844 0.332 1 98.81 131 THR B CA 1
ATOM 2449 C C . THR B 1 131 ? 6.945 -12.414 1.647 1 98.81 131 THR B C 1
ATOM 2451 O O . THR B 1 131 ? 6.039 -13.25 1.652 1 98.81 131 THR B O 1
ATOM 2454 N N . ASN B 1 132 ? 7.602 -12.07 2.746 1 98.88 132 ASN B N 1
ATOM 2455 C CA . ASN B 1 132 ? 6.957 -12.172 4.051 1 98.88 132 ASN B CA 1
ATOM 2456 C C . ASN B 1 132 ? 6.066 -10.961 4.324 1 98.88 132 ASN B C 1
ATOM 2458 O O . ASN B 1 132 ? 6.559 -9.875 4.625 1 98.88 132 ASN B O 1
ATOM 2462 N N . VAL B 1 133 ? 4.77 -11.148 4.207 1 98.81 133 VAL B N 1
ATOM 2463 C CA . VAL B 1 133 ? 3.818 -10.039 4.234 1 98.81 133 VAL B CA 1
ATOM 2464 C C . VAL B 1 133 ? 3.646 -9.539 5.664 1 98.81 133 VAL B C 1
ATOM 2466 O O . VAL B 1 133 ? 3.324 -10.32 6.566 1 98.81 133 VAL B O 1
ATOM 2469 N N . GLN B 1 134 ? 3.861 -8.281 5.887 1 98.81 134 GLN B N 1
ATOM 2470 C CA . GLN B 1 134 ? 3.744 -7.711 7.223 1 98.81 134 GLN B CA 1
ATOM 2471 C C . GLN B 1 134 ? 2.443 -6.93 7.379 1 98.81 134 GLN B C 1
ATOM 2473 O O . GLN B 1 134 ? 1.846 -6.918 8.461 1 98.81 134 GLN B O 1
ATOM 2478 N N . THR B 1 135 ? 1.999 -6.219 6.363 1 98.81 135 THR B N 1
ATOM 2479 C CA . THR B 1 135 ? 0.698 -5.566 6.27 1 98.81 135 THR B CA 1
ATOM 2480 C C . THR B 1 135 ? 0.057 -5.828 4.91 1 98.81 135 THR B C 1
ATOM 2482 O O . THR B 1 135 ? 0.758 -6.004 3.912 1 98.81 135 THR B O 1
ATOM 2485 N N . ALA B 1 136 ? -1.262 -5.875 4.91 1 98.69 136 ALA B N 1
ATOM 2486 C CA . ALA B 1 136 ? -1.952 -6.168 3.656 1 98.69 136 ALA B CA 1
ATOM 2487 C C . ALA B 1 136 ? -3.391 -5.656 3.691 1 98.69 136 ALA B C 1
ATOM 2489 O O . ALA B 1 136 ? -3.971 -5.492 4.766 1 98.69 136 ALA B O 1
ATOM 2490 N N . TRP B 1 137 ? -3.951 -5.488 2.494 1 98.12 137 TRP B N 1
ATOM 2491 C CA . TRP B 1 137 ? -5.355 -5.113 2.369 1 98.12 137 TRP B CA 1
ATOM 2492 C C . TRP B 1 137 ? -6.266 -6.238 2.85 1 98.12 137 TRP B C 1
ATOM 2494 O O . TRP B 1 137 ? -7.336 -5.98 3.408 1 98.12 137 TRP B O 1
ATOM 2504 N N . ALA B 1 138 ? -5.75 -7.484 2.592 1 96.75 138 ALA B N 1
ATOM 2505 C CA . ALA B 1 138 ? -6.449 -8.695 3.01 1 96.75 138 ALA B CA 1
ATOM 2506 C C . ALA B 1 138 ? -5.828 -9.281 4.277 1 96.75 138 ALA B C 1
ATOM 2508 O O . ALA B 1 138 ? -4.699 -9.773 4.25 1 96.75 138 ALA B O 1
ATOM 2509 N N . PRO B 1 139 ? -6.621 -9.297 5.328 1 97.56 139 PRO B N 1
ATOM 2510 C CA . PRO B 1 139 ? -6.055 -9.734 6.609 1 97.56 139 PRO B CA 1
ATOM 2511 C C . PRO B 1 139 ? -5.449 -11.133 6.539 1 97.56 139 PRO B C 1
ATOM 2513 O O . PRO B 1 139 ? -4.477 -11.422 7.242 1 97.56 139 PRO B O 1
ATOM 2516 N N . GLU B 1 140 ? -5.922 -11.992 5.746 1 95.88 140 GLU B N 1
ATOM 2517 C CA . GLU B 1 140 ? -5.461 -13.375 5.688 1 95.88 140 GLU B CA 1
ATOM 2518 C C . GLU B 1 140 ? -4.078 -13.469 5.043 1 95.88 140 GLU B C 1
ATOM 2520 O O . GLU B 1 140 ? -3.43 -14.516 5.109 1 95.88 140 GLU B O 1
ATOM 2525 N N . TRP B 1 141 ? -3.611 -12.469 4.422 1 97 141 TRP B N 1
ATOM 2526 C CA . TRP B 1 141 ? -2.291 -12.477 3.803 1 97 141 TRP B CA 1
ATOM 2527 C C . TRP B 1 141 ? -1.213 -12.094 4.812 1 97 141 TRP B C 1
ATOM 2529 O O . TRP B 1 141 ? -0.028 -12.352 4.594 1 97 141 TRP B O 1
ATOM 2539 N N . VAL B 1 142 ? -1.604 -11.375 5.902 1 98.19 142 VAL B N 1
ATOM 2540 C CA . VAL B 1 142 ? -0.622 -10.938 6.891 1 98.19 142 VAL B CA 1
ATOM 2541 C C . VAL B 1 142 ? 0.04 -12.156 7.535 1 98.19 142 VAL B C 1
ATOM 2543 O O . VAL B 1 142 ? -0.644 -13.086 7.969 1 98.19 142 VAL B O 1
ATOM 2546 N N . GLY B 1 143 ? 1.349 -12.18 7.562 1 98 143 GLY B N 1
ATOM 2547 C CA . GLY B 1 143 ? 2.109 -13.258 8.188 1 98 143 GLY B CA 1
ATOM 2548 C C . GLY B 1 143 ? 2.4 -14.406 7.242 1 98 143 GLY B C 1
ATOM 2549 O O . GLY B 1 143 ? 3.104 -15.352 7.605 1 98 143 GLY B O 1
ATOM 2550 N N . THR B 1 144 ? 1.899 -14.312 6.031 1 97.62 144 THR B N 1
ATOM 2551 C CA . THR B 1 144 ? 2.148 -15.375 5.059 1 97.62 144 THR B CA 1
ATOM 2552 C C . THR B 1 144 ? 3.391 -15.062 4.227 1 97.62 144 THR B C 1
ATOM 2554 O O . THR B 1 144 ? 3.91 -13.945 4.27 1 97.62 144 THR B O 1
ATOM 2557 N N . GLU B 1 145 ? 3.861 -16.141 3.586 1 97.94 145 GLU B N 1
ATOM 2558 C CA . GLU B 1 145 ? 4.84 -15.977 2.512 1 97.94 145 GLU B CA 1
ATOM 2559 C C . GLU B 1 145 ? 4.176 -16.094 1.143 1 97.94 145 GLU B C 1
ATOM 2561 O O . GLU B 1 145 ? 3.441 -17.047 0.88 1 97.94 145 GLU B O 1
ATOM 2566 N N . GLN B 1 146 ? 4.363 -15.102 0.37 1 96.81 146 GLN B N 1
ATOM 2567 C CA . GLN B 1 146 ? 3.836 -15.062 -0.99 1 96.81 146 GLN B CA 1
ATOM 2568 C C . GLN B 1 146 ? 4.957 -15.172 -2.02 1 96.81 146 GLN B C 1
ATOM 2570 O O . GLN B 1 146 ? 5.824 -14.297 -2.098 1 96.81 146 GLN B O 1
ATOM 2575 N N . ARG B 1 147 ? 4.898 -16.219 -2.844 1 97.75 147 ARG B N 1
ATOM 2576 C CA . ARG B 1 147 ? 5.941 -16.516 -3.822 1 97.75 147 ARG B CA 1
ATOM 2577 C C . ARG B 1 147 ? 5.484 -16.156 -5.234 1 97.75 147 ARG B C 1
ATOM 2579 O O . ARG B 1 147 ? 4.348 -16.438 -5.613 1 97.75 147 ARG B O 1
ATOM 2586 N N . ARG B 1 148 ? 6.344 -15.555 -6.039 1 98.44 148 ARG B N 1
ATOM 2587 C CA . ARG B 1 148 ? 6.102 -15.258 -7.445 1 98.44 148 ARG B CA 1
ATOM 2588 C C . ARG B 1 148 ? 7.324 -15.594 -8.297 1 98.44 148 ARG B C 1
ATOM 2590 O O . ARG B 1 148 ? 8.461 -15.344 -7.883 1 98.44 148 ARG B O 1
ATOM 2597 N N . THR B 1 149 ? 7.051 -16.188 -9.422 1 98.56 149 THR B N 1
ATOM 2598 C CA . THR B 1 149 ? 8.078 -16.344 -10.445 1 98.56 149 THR B CA 1
ATOM 2599 C C . THR B 1 149 ? 8.133 -15.133 -11.367 1 98.56 149 THR B C 1
ATOM 2601 O O . THR B 1 149 ? 7.086 -14.617 -11.773 1 98.56 149 THR B O 1
ATOM 2604 N N . ILE B 1 150 ? 9.383 -14.719 -11.727 1 98.69 150 ILE B N 1
ATOM 2605 C CA . ILE B 1 150 ? 9.508 -13.477 -12.469 1 98.69 150 ILE B CA 1
ATOM 2606 C C . ILE B 1 150 ? 10.562 -13.633 -13.562 1 98.69 150 ILE B C 1
ATOM 2608 O O . ILE B 1 150 ? 11.602 -14.258 -13.352 1 98.69 150 ILE B O 1
ATOM 2612 N N . GLU B 1 151 ? 10.273 -13.094 -14.695 1 98.06 151 GLU B N 1
ATOM 2613 C CA . GLU B 1 151 ? 11.211 -12.906 -15.797 1 98.06 151 GLU B CA 1
ATOM 2614 C C . GLU B 1 151 ? 11.281 -11.438 -16.203 1 98.06 151 GLU B C 1
ATOM 2616 O O . GLU B 1 151 ? 10.273 -10.844 -16.594 1 98.06 151 GLU B O 1
ATOM 2621 N N . ILE B 1 152 ? 12.492 -10.906 -16.094 1 97.94 152 ILE B N 1
ATOM 2622 C CA . ILE B 1 152 ? 12.68 -9.516 -16.484 1 97.94 152 ILE B CA 1
ATOM 2623 C C . ILE B 1 152 ? 13.367 -9.438 -17.844 1 97.94 152 ILE B C 1
ATOM 2625 O O . ILE B 1 152 ? 14.445 -10 -18.031 1 97.94 152 ILE B O 1
ATOM 2629 N N . ASN B 1 153 ? 12.727 -8.867 -18.719 1 95.25 153 ASN B N 1
ATOM 2630 C CA . ASN B 1 153 ? 13.25 -8.578 -20.047 1 95.25 153 ASN B CA 1
ATOM 2631 C C . ASN B 1 153 ? 13.25 -7.078 -20.344 1 95.25 153 ASN B C 1
ATOM 2633 O O . ASN B 1 153 ? 12.203 -6.504 -20.641 1 95.25 153 ASN B O 1
ATOM 2637 N N . ASP B 1 154 ? 14.492 -6.484 -20.234 1 92.62 154 ASP B N 1
ATOM 2638 C CA . ASP B 1 154 ? 14.648 -5.043 -20.422 1 92.62 154 ASP B CA 1
ATOM 2639 C C . ASP B 1 154 ? 13.758 -4.27 -19.453 1 92.62 154 ASP B C 1
ATOM 2641 O O . ASP B 1 154 ? 13.922 -4.371 -18.234 1 92.62 154 ASP B O 1
ATOM 2645 N N . ASP B 1 155 ? 12.695 -3.594 -20 1 96.81 155 ASP B N 1
ATOM 2646 C CA . ASP B 1 155 ? 11.93 -2.699 -19.141 1 96.81 155 ASP B CA 1
ATOM 2647 C C . ASP B 1 155 ? 10.633 -3.361 -18.688 1 96.81 155 ASP B C 1
ATOM 2649 O O . ASP B 1 155 ? 9.805 -2.729 -18.031 1 96.81 155 ASP B O 1
ATOM 2653 N N . TYR B 1 156 ? 10.492 -4.664 -19 1 98.56 156 TYR B N 1
ATOM 2654 C CA . TYR B 1 156 ? 9.258 -5.34 -18.609 1 98.56 156 TYR B CA 1
ATOM 2655 C C . TYR B 1 156 ? 9.547 -6.531 -17.703 1 98.56 156 TYR B C 1
ATOM 2657 O O . TYR B 1 156 ? 10.609 -7.148 -17.812 1 98.56 156 TYR B O 1
ATOM 2665 N N . ALA B 1 157 ? 8.672 -6.797 -16.828 1 98.69 157 ALA B N 1
ATOM 2666 C CA . ALA B 1 157 ? 8.695 -7.984 -15.977 1 98.69 157 ALA B CA 1
ATOM 2667 C C . ALA B 1 157 ? 7.41 -8.789 -16.141 1 98.69 157 ALA B C 1
ATOM 2669 O O . ALA B 1 157 ? 6.309 -8.242 -16.047 1 98.69 157 ALA B O 1
ATOM 2670 N N . ASN B 1 158 ? 7.543 -10 -16.422 1 98.69 158 ASN B N 1
ATOM 2671 C CA . ASN B 1 158 ? 6.43 -10.945 -16.422 1 98.69 158 ASN B CA 1
ATOM 2672 C C . ASN B 1 158 ? 6.418 -11.805 -15.164 1 98.69 158 ASN B C 1
ATOM 2674 O O . ASN B 1 158 ? 7.418 -12.445 -14.836 1 98.69 158 ASN B O 1
ATOM 2678 N N . VAL B 1 159 ? 5.281 -11.812 -14.508 1 98.75 159 VAL B N 1
ATOM 2679 C CA . VAL B 1 159 ? 5.176 -12.453 -13.203 1 98.75 159 VAL B CA 1
ATOM 2680 C C . VAL B 1 159 ? 4.059 -13.5 -13.227 1 98.75 159 VAL B C 1
ATOM 2682 O O . VAL B 1 159 ? 2.977 -13.242 -13.758 1 98.75 159 VAL B O 1
ATOM 2685 N N . ILE B 1 160 ? 4.352 -14.656 -12.672 1 97.75 160 ILE B N 1
ATOM 2686 C CA . ILE B 1 160 ? 3.355 -15.719 -12.547 1 97.75 160 ILE B CA 1
ATOM 2687 C C . ILE B 1 160 ? 3.305 -16.219 -11.102 1 97.75 160 ILE B C 1
ATOM 2689 O O . ILE B 1 160 ? 4.344 -16.391 -10.469 1 97.75 160 ILE B O 1
ATOM 2693 N N . THR B 1 161 ? 2.113 -16.359 -10.562 1 96.75 161 THR B N 1
ATOM 2694 C CA . THR B 1 161 ? 1.959 -16.922 -9.227 1 96.75 161 THR B CA 1
ATOM 2695 C C . THR B 1 161 ? 1.756 -18.422 -9.289 1 96.75 161 THR B C 1
ATOM 2697 O O . THR B 1 161 ? 1.393 -18.969 -10.336 1 96.75 161 THR B O 1
ATOM 2700 N N . PRO B 1 162 ? 2.025 -19.141 -8.133 1 95.69 162 PRO B N 1
ATOM 2701 C CA . PRO B 1 162 ? 1.512 -20.516 -8.062 1 95.69 162 PRO B CA 1
ATOM 2702 C C . PRO B 1 162 ? -0.012 -20.578 -8.125 1 95.69 162 PRO B C 1
ATOM 2704 O O . PRO B 1 162 ? -0.68 -19.547 -8.055 1 95.69 162 PRO B O 1
ATOM 2707 N N . TRP B 1 163 ? -0.461 -21.812 -8.406 1 93.38 163 TRP B N 1
ATOM 2708 C CA . TRP B 1 163 ? -1.896 -22.016 -8.234 1 93.38 163 TRP B CA 1
ATOM 2709 C C . TRP B 1 163 ? -2.309 -21.781 -6.789 1 93.38 163 TRP B C 1
ATOM 2711 O O . TRP B 1 163 ? -1.71 -22.344 -5.867 1 93.38 163 TRP B O 1
ATOM 2721 N N . ARG B 1 164 ? -3.373 -20.891 -6.602 1 88.88 164 ARG B N 1
ATOM 2722 C CA . ARG B 1 164 ? -3.766 -20.516 -5.246 1 88.88 164 ARG B CA 1
ATOM 2723 C C . ARG B 1 164 ? -5.199 -20 -5.215 1 88.88 164 ARG B C 1
ATOM 2725 O O . ARG B 1 164 ? -5.793 -19.734 -6.266 1 88.88 164 ARG B O 1
ATOM 2732 N N . LYS B 1 165 ? -5.66 -19.938 -3.982 1 84.06 165 LYS B N 1
ATOM 2733 C CA . LYS B 1 165 ? -6.93 -19.25 -3.76 1 84.06 165 LYS B CA 1
ATOM 2734 C C . LYS B 1 165 ? -6.711 -17.766 -3.486 1 84.06 165 LYS B C 1
ATOM 2736 O O . LYS B 1 165 ? -5.945 -17.391 -2.592 1 84.06 165 LYS B O 1
ATOM 2741 N N . MET B 1 166 ? -7.352 -16.938 -4.348 1 82.44 166 MET B N 1
ATOM 2742 C CA . MET B 1 166 ? -7.246 -15.5 -4.152 1 82.44 166 MET B CA 1
ATOM 2743 C C . MET B 1 166 ? -8.406 -14.977 -3.318 1 82.44 166 MET B C 1
ATOM 2745 O O . MET B 1 166 ? -9.555 -15.375 -3.521 1 82.44 166 MET B O 1
ATOM 2749 N N . PRO B 1 167 ? -8.055 -14.047 -2.373 1 77.12 167 PRO B N 1
ATOM 2750 C CA . PRO B 1 167 ? -9.125 -13.477 -1.545 1 77.12 167 PRO B CA 1
ATOM 2751 C C . PRO B 1 167 ? -10.156 -12.703 -2.361 1 77.12 167 PRO B C 1
ATOM 2753 O O . PRO B 1 167 ? -11.312 -12.586 -1.947 1 77.12 167 PRO B O 1
ATOM 2756 N N . ASN B 1 168 ? -9.805 -12.023 -3.455 1 77.56 168 ASN B N 1
ATOM 2757 C CA . ASN B 1 168 ? -10.609 -11.055 -4.191 1 77.56 168 ASN B CA 1
ATOM 2758 C C . ASN B 1 168 ? -11.469 -11.734 -5.254 1 77.56 168 ASN B C 1
ATOM 2760 O O . ASN B 1 168 ? -12.555 -11.242 -5.586 1 77.56 168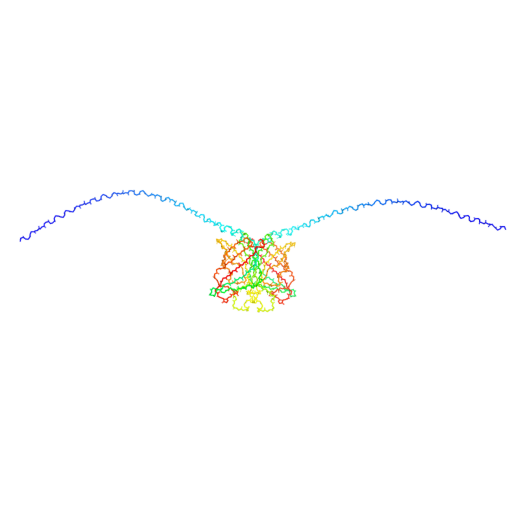 ASN B O 1
ATOM 2764 N N . TRP B 1 169 ? -10.898 -12.711 -5.863 1 66.5 169 TRP B N 1
ATOM 2765 C CA . TRP B 1 169 ? -11.633 -13.164 -7.039 1 66.5 169 TRP B CA 1
ATOM 2766 C C . TRP B 1 169 ? -11.672 -14.688 -7.102 1 66.5 169 TRP B C 1
ATOM 2768 O O . TRP B 1 169 ? -11.07 -15.367 -6.262 1 66.5 169 TRP B O 1
ATOM 2778 N N . ASP B 1 170 ? -12.531 -15.141 -7.898 1 63.09 170 ASP B N 1
ATO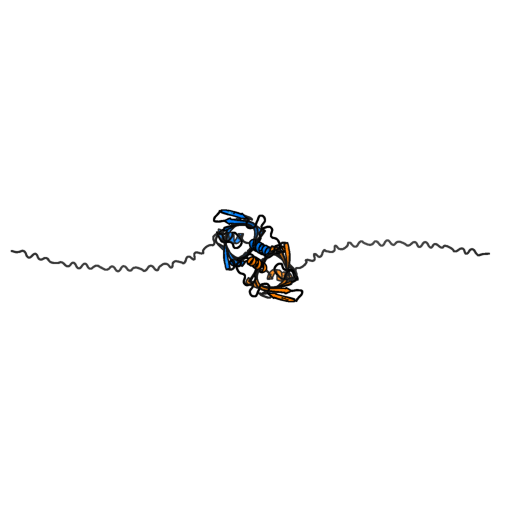M 2779 C CA . ASP B 1 170 ? -12.742 -16.5 -8.398 1 63.09 170 ASP B CA 1
ATOM 2780 C C . ASP B 1 170 ? -13.43 -17.375 -7.355 1 63.09 170 ASP B C 1
ATOM 2782 O O . ASP B 1 170 ? -13.328 -18.594 -7.402 1 63.09 170 ASP B O 1
ATOM 2786 N N . SER B 1 171 ? -14.141 -16.734 -6.52 1 66.69 171 SER B N 1
ATOM 2787 C CA . SER B 1 171 ? -15.078 -17.422 -5.641 1 66.69 171 SER B CA 1
ATOM 2788 C C . SER B 1 171 ? -14.406 -18.609 -4.945 1 66.69 171 SER B C 1
ATOM 2790 O O . SER B 1 171 ? -14.992 -19.688 -4.836 1 66.69 171 SER B O 1
ATOM 2792 N N . GLY B 1 172 ? -13.055 -18.469 -4.723 1 69.44 172 GLY B N 1
ATOM 2793 C CA . GLY B 1 172 ? -12.438 -19.531 -3.945 1 69.44 172 GLY B CA 1
ATOM 2794 C C . GLY B 1 172 ? -11.891 -20.656 -4.805 1 69.44 172 GLY B C 1
ATOM 2795 O O . GLY B 1 172 ? -11.375 -21.656 -4.285 1 69.44 172 GLY B O 1
ATOM 2796 N N . LYS B 1 173 ? -12.016 -20.547 -6.039 1 80.94 173 LYS B N 1
ATOM 2797 C CA . LYS B 1 173 ? -11.422 -21.547 -6.93 1 80.94 173 LYS B CA 1
ATOM 2798 C C . LYS B 1 173 ? -9.93 -21.297 -7.109 1 80.94 173 LYS B C 1
ATOM 2800 O O . LYS B 1 173 ? -9.453 -20.188 -6.914 1 80.94 173 LYS B O 1
ATOM 2805 N N . LEU B 1 174 ? -9.25 -22.453 -7.422 1 90.25 174 LEU B N 1
ATOM 2806 C CA . LEU B 1 174 ? -7.82 -22.328 -7.672 1 90.25 174 LEU B CA 1
ATOM 2807 C C . LEU B 1 174 ? -7.562 -21.562 -8.961 1 90.25 174 LEU B C 1
ATOM 2809 O O . LEU B 1 174 ? -8.18 -21.844 -9.992 1 90.25 174 LEU B O 1
ATOM 2813 N N . SER B 1 175 ? -6.738 -20.578 -8.812 1 91.81 175 SER B N 1
ATOM 2814 C CA . SER B 1 175 ? -6.352 -19.766 -9.961 1 91.81 175 SER B CA 1
ATOM 2815 C C . SER B 1 175 ? -4.898 -19.312 -9.859 1 91.81 175 SER B C 1
ATOM 2817 O O . SER B 1 175 ? -4.254 -19.516 -8.828 1 91.81 175 SER B O 1
ATOM 2819 N N . ARG B 1 176 ? -4.379 -18.891 -11.016 1 95.06 176 ARG B N 1
ATOM 2820 C CA . ARG B 1 176 ? -3.068 -18.234 -10.977 1 95.06 176 ARG B CA 1
ATOM 2821 C C . ARG B 1 176 ? -3.102 -16.891 -11.703 1 95.06 176 ARG B C 1
ATOM 2823 O O . ARG B 1 176 ? -3.871 -16.703 -12.641 1 95.06 176 ARG B O 1
ATOM 2830 N N . SER B 1 177 ? -2.26 -16.031 -11.203 1 95.19 177 SER B N 1
ATOM 2831 C CA . SER B 1 177 ? -2.17 -14.695 -11.773 1 95.19 177 SER B CA 1
ATOM 2832 C C . SER B 1 177 ? -1.007 -14.586 -12.758 1 95.19 177 SER B C 1
ATOM 2834 O O . SER B 1 177 ? 0.075 -15.125 -12.508 1 95.19 177 SER B O 1
ATOM 2836 N N . ILE B 1 178 ? -1.259 -14.008 -13.828 1 96.69 178 ILE B N 1
ATOM 2837 C CA . ILE B 1 178 ? -0.277 -13.609 -14.836 1 96.69 178 ILE B CA 1
ATOM 2838 C C . ILE B 1 178 ? -0.216 -12.086 -14.922 1 96.69 178 ILE B C 1
ATOM 2840 O O . ILE B 1 178 ? -1.147 -11.453 -15.422 1 96.69 178 ILE B O 1
ATOM 2844 N N . ILE B 1 179 ? 0.907 -11.539 -14.492 1 98.31 179 ILE B N 1
ATOM 2845 C CA . ILE B 1 179 ? 0.999 -10.094 -14.289 1 98.31 179 ILE B CA 1
ATOM 2846 C C . ILE B 1 179 ? 2.162 -9.531 -15.102 1 98.31 179 ILE B C 1
ATOM 2848 O O . ILE B 1 179 ? 3.236 -10.141 -15.156 1 98.31 179 ILE B O 1
ATOM 2852 N N . ARG B 1 180 ? 1.905 -8.422 -15.719 1 98.38 180 ARG B N 1
ATOM 2853 C CA . ARG B 1 180 ? 2.965 -7.711 -16.422 1 98.38 180 ARG B CA 1
ATOM 2854 C C . ARG B 1 180 ? 3.209 -6.336 -15.812 1 98.38 180 ARG B C 1
ATOM 2856 O O . ARG B 1 180 ? 2.262 -5.598 -15.539 1 98.38 180 ARG B O 1
ATOM 2863 N N . PHE B 1 181 ? 4.488 -6.055 -15.578 1 98.81 181 PHE B N 1
ATOM 2864 C CA . PHE B 1 181 ? 4.902 -4.75 -15.078 1 98.81 181 PHE B CA 1
ATOM 2865 C C . PHE B 1 181 ? 5.852 -4.066 -16.047 1 98.81 181 PHE B C 1
ATOM 2867 O O . PHE B 1 181 ? 6.5 -4.734 -16.859 1 98.81 181 PHE B O 1
ATOM 2874 N N . LYS B 1 182 ? 5.891 -2.793 -15.992 1 98.81 182 LYS B N 1
ATOM 2875 C CA . LYS B 1 182 ? 6.895 -1.982 -16.688 1 98.81 182 LYS B CA 1
ATOM 2876 C C . LYS B 1 182 ? 7.73 -1.185 -15.688 1 98.81 182 LYS B C 1
ATOM 2878 O O . LYS B 1 182 ? 7.195 -0.605 -14.742 1 98.81 182 LYS B O 1
ATOM 2883 N N . ARG B 1 183 ? 8.992 -1.163 -15.938 1 98.56 183 ARG B N 1
ATOM 2884 C CA . ARG B 1 183 ? 9.883 -0.396 -15.07 1 98.56 183 ARG B CA 1
ATOM 2885 C C . ARG B 1 183 ? 9.602 1.099 -15.18 1 98.56 183 ARG B C 1
ATOM 2887 O O . ARG B 1 183 ? 9.531 1.644 -16.281 1 98.56 183 ARG B O 1
ATOM 2894 N N . ILE B 1 184 ? 9.414 1.755 -14.086 1 97.69 184 ILE B N 1
ATOM 2895 C CA . ILE B 1 184 ? 9.211 3.197 -14.008 1 97.69 184 ILE B CA 1
ATOM 2896 C C . ILE B 1 184 ? 10.539 3.885 -13.68 1 97.69 184 ILE B C 1
ATOM 2898 O O . ILE B 1 184 ? 10.836 4.953 -14.219 1 97.69 184 ILE B O 1
ATOM 2902 N N . GLU B 1 185 ? 11.297 3.256 -12.727 1 94.19 185 GLU B N 1
ATOM 2903 C CA . GLU B 1 185 ? 12.57 3.797 -12.258 1 94.19 185 GLU B CA 1
ATOM 2904 C C . GLU B 1 185 ? 13.445 2.703 -11.648 1 94.19 185 GLU B C 1
ATOM 2906 O O . GLU B 1 185 ? 12.938 1.7 -11.148 1 94.19 185 GLU B O 1
#

Organism: NCBI:txid265959

Sequence (370 aa):
MALEKHISLYVKSVIAVCAVSVLTAAVPACAQDTKETTSISAETANLKKNIVGVWGLVSYKVEDKETGKMIDAMGSSPRGRVIFTPDGWVAFNLEGSDRQPAKTDADRAHLMKTLVAYIGRYRVEGNQWVTNVQTAWAPEWVGTEQRRTIEINDDYANVITPWRKMPNWDSGKLSRSIIRFKRIEMALEKHISLYVKSVIAVCAVSVLTAAVPACAQDTKETTSISAETANLKKNIVGVWGLVSYKVEDKETGKMIDAMGSSPRGRVIFTPDGWVAFNLEGSDRQPAKTDADRAHLMKTLVAYIGRYRVEGNQWVTNVQTAWAPEWVGTEQRRTIEINDDYANVITPWRKMPNWDSGKLSRSIIRFKRIE

Secondary structure (DSSP, 8-state):
-----------------------------------------HHHHHHHHHT-EEEEEEEEEEEETTT--EE-TT-SS-EEEEEE-TTSEEEEEEE-TT-----SHHHHHHHHHTEEEEEEEEEEETTEEEEEEEEESSGGGTT-EEEEEEEEETTEEEEEPPSEE-SSSGGG-EEEEEEEEEE--/-----------------------------------------HHHHHHHHHT-EEEEEEEEEEEETTT--EE-TT-SS-EEEEEE-TTSEEEEEEE-TT----SSHHHHHHHHHTEEEEEEEEEEETTEEEEEEEEESSGGGTT-EEEEEEEEETTEEEEEPPSEE-SSSGGG-EEEEEEEEEE--

pLDDT: mean 82.55, std 24.66, range [26.55, 98.94]

InterPro domains:
  IPR024311 Lipocalin-like domain [PF13924] (52-184)

Nearest PDB structures (foldseek):
  7our-assembly1_F  TM=4.533E-01  e=8.897E-02  Gammaproteobacteria bacterium
  7tzl-assembly1_B  TM=2.864E-01  e=6.489E-03  Streptomyces griseofuscus
  7p8y-assembly2_C  TM=4.177E-01  e=3.582E-01  Gammaproteobacteria bacterium
  3s6p-assembly1_C  TM=2.312E-01  e=5.389E-02  Helicoverpa armigera stunt virus
  3suz-assembly1_A  TM=3.331E-01  e=1.525E+00  Rattus norvegicus

Radius of gyration: 40.73 Å; Cα contacts (8 Å, |Δi|>4): 762; chains: 2; bounding box: 70×238×41 Å